Protein AF-A0A838JVI4-F1 (afdb_monomer)

Structure (mmCIF, N/CA/C/O backbone):
data_AF-A0A838JVI4-F1
#
_entry.id   AF-A0A838JVI4-F1
#
loop_
_atom_site.group_PDB
_atom_site.id
_atom_site.type_symbol
_atom_site.label_atom_id
_atom_site.label_alt_id
_atom_site.label_comp_id
_atom_site.label_asym_id
_atom_site.label_entity_id
_atom_site.label_seq_id
_atom_site.pdbx_PDB_ins_code
_atom_site.Cartn_x
_atom_site.Cartn_y
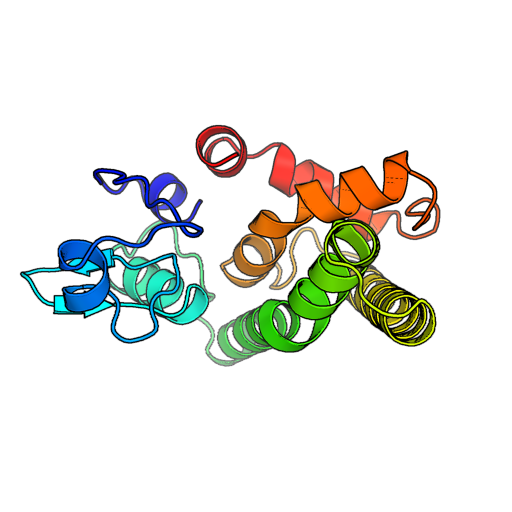_atom_site.Cartn_z
_atom_site.occupancy
_atom_site.B_iso_or_equiv
_atom_site.auth_seq_id
_atom_site.auth_comp_id
_atom_site.auth_asym_id
_atom_site.auth_atom_id
_atom_site.pdbx_PDB_model_num
ATOM 1 N N . MET A 1 1 ? -9.489 1.570 1.664 1.00 96.06 1 MET A N 1
ATOM 2 C CA . MET A 1 1 ? -9.730 0.107 1.718 1.00 96.06 1 MET A CA 1
ATOM 3 C C . MET A 1 1 ? -10.087 -0.399 3.113 1.00 96.06 1 MET A C 1
ATOM 5 O O . MET A 1 1 ? -11.211 -0.852 3.250 1.00 96.06 1 MET A O 1
ATOM 9 N N . VAL A 1 2 ? -9.216 -0.318 4.139 1.00 97.62 2 VAL A N 1
ATOM 10 C CA . VAL A 1 2 ? -9.512 -0.883 5.485 1.00 97.62 2 VAL A CA 1
ATOM 11 C C . VAL A 1 2 ? -10.846 -0.392 6.050 1.00 97.62 2 VAL A C 1
ATOM 13 O O . VAL A 1 2 ? -11.663 -1.214 6.436 1.00 97.62 2 VAL A O 1
ATOM 16 N N . LEU A 1 3 ? -11.105 0.919 6.018 1.00 96.56 3 LEU A N 1
ATOM 17 C CA . LEU A 1 3 ? -12.379 1.492 6.473 1.00 96.56 3 LEU A CA 1
ATOM 18 C C . LEU A 1 3 ? -13.603 0.823 5.810 1.00 96.56 3 LEU A C 1
ATOM 20 O O . LEU A 1 3 ? -14.545 0.456 6.504 1.00 96.56 3 LEU A O 1
ATOM 24 N N . HIS A 1 4 ? -13.552 0.578 4.495 1.00 96.88 4 HIS A N 1
ATOM 25 C CA . HIS A 1 4 ? -14.620 -0.113 3.762 1.00 96.88 4 HIS A CA 1
ATOM 26 C C . HIS A 1 4 ? -14.716 -1.604 4.097 1.00 96.88 4 HIS A C 1
ATOM 28 O O . HIS A 1 4 ? -15.818 -2.104 4.285 1.00 96.88 4 HIS A O 1
ATOM 34 N N . GLU A 1 5 ? -13.588 -2.319 4.188 1.00 97.31 5 GLU A N 1
ATOM 35 C CA . GLU A 1 5 ? -13.580 -3.741 4.579 1.00 97.31 5 GLU A CA 1
ATOM 36 C C . GLU A 1 5 ? -14.188 -3.947 5.968 1.00 97.31 5 GLU A C 1
ATOM 38 O O . GLU A 1 5 ? -14.879 -4.932 6.208 1.00 97.31 5 GLU A O 1
ATOM 43 N N . LYS A 1 6 ? -13.951 -2.995 6.873 1.00 96.62 6 LYS A N 1
ATOM 44 C CA . LYS A 1 6 ? -14.467 -2.995 8.243 1.00 96.62 6 LYS A CA 1
ATOM 45 C C . LYS A 1 6 ? -15.895 -2.470 8.372 1.00 96.62 6 LYS A C 1
ATOM 47 O O . LYS A 1 6 ? -16.447 -2.529 9.466 1.00 96.62 6 LYS A O 1
ATOM 52 N N . GLY A 1 7 ? -16.481 -1.934 7.298 1.00 95.44 7 GLY A N 1
ATOM 53 C CA . GLY A 1 7 ? -17.792 -1.283 7.349 1.00 95.44 7 GLY A CA 1
ATOM 54 C C . GLY A 1 7 ? -17.846 -0.122 8.346 1.00 95.44 7 GLY A C 1
ATOM 55 O O . GLY A 1 7 ? -18.866 0.067 9.001 1.00 95.44 7 GLY A O 1
ATOM 56 N N . LEU A 1 8 ? -16.736 0.603 8.512 1.00 94.50 8 LEU A N 1
ATOM 57 C CA . LEU A 1 8 ? -16.663 1.760 9.400 1.00 94.50 8 LEU A CA 1
ATOM 58 C C . LEU A 1 8 ? -17.242 2.991 8.707 1.00 94.50 8 LEU A C 1
ATOM 60 O O . LEU A 1 8 ? -16.952 3.231 7.535 1.00 94.50 8 LEU A O 1
ATOM 64 N N . ASP A 1 9 ? -18.000 3.788 9.454 1.00 93.25 9 ASP A N 1
ATOM 65 C CA . ASP A 1 9 ? -18.420 5.116 9.017 1.00 93.25 9 ASP A CA 1
ATOM 66 C C . ASP A 1 9 ? -17.246 6.093 9.136 1.00 93.25 9 ASP A C 1
ATOM 68 O O . ASP A 1 9 ? -16.522 6.104 10.135 1.00 93.25 9 ASP A O 1
ATOM 72 N N . PHE A 1 10 ? -17.047 6.920 8.115 1.00 93.38 10 PHE A N 1
ATOM 73 C CA . PHE A 1 10 ? -16.004 7.940 8.099 1.00 93.38 10 PHE A CA 1
ATOM 74 C C . PHE A 1 10 ? -16.390 9.099 7.185 1.00 93.38 10 PHE A C 1
ATOM 76 O O . PHE A 1 10 ? -17.182 8.950 6.255 1.00 93.38 10 PHE A O 1
ATOM 83 N N . GLU A 1 11 ? -15.771 10.248 7.429 1.00 92.94 11 GLU A N 1
ATOM 84 C CA . GLU A 1 11 ? -15.808 11.401 6.538 1.00 92.94 11 GLU A CA 1
ATOM 85 C C . GLU A 1 11 ? -14.427 11.579 5.904 1.00 92.94 11 GLU A C 1
ATOM 87 O O . GLU A 1 11 ? -13.395 11.458 6.570 1.00 92.94 11 GLU A O 1
ATOM 92 N N . THR A 1 12 ? -14.390 11.819 4.594 1.00 93.00 12 THR A N 1
ATOM 93 C CA . THR A 1 12 ? -13.145 12.120 3.884 1.00 93.00 12 THR A CA 1
ATOM 94 C C . THR A 1 12 ? -12.994 13.622 3.736 1.00 93.00 12 THR A C 1
ATOM 96 O O . THR A 1 12 ? -13.848 14.286 3.156 1.00 93.00 12 THR A O 1
ATOM 99 N N . HIS A 1 13 ? -11.863 14.139 4.205 1.00 92.25 13 HIS A N 1
ATOM 100 C CA . HIS A 1 13 ? -11.449 15.512 3.961 1.00 92.25 13 HIS A CA 1
ATOM 101 C C . HIS A 1 13 ? -10.262 15.505 3.004 1.00 92.25 13 HIS A C 1
ATOM 103 O O . HIS A 1 13 ? -9.180 15.016 3.341 1.00 92.25 13 HIS A O 1
ATOM 109 N N . GLU A 1 14 ? -10.466 16.029 1.800 1.00 92.88 14 GLU A N 1
ATOM 110 C CA . GLU A 1 14 ? -9.385 16.178 0.832 1.00 92.88 14 GLU A CA 1
ATOM 111 C C . GLU A 1 14 ? -8.423 17.290 1.258 1.00 92.88 14 GLU A C 1
ATOM 113 O O . GLU A 1 14 ? -8.828 18.352 1.733 1.00 92.88 14 GLU A O 1
ATOM 118 N N . VAL A 1 15 ? -7.127 17.039 1.076 1.00 92.69 15 VAL A N 1
ATOM 119 C CA . VAL A 1 15 ? -6.058 17.970 1.441 1.00 92.69 15 VAL A CA 1
ATOM 120 C C . VAL A 1 15 ? -5.226 18.278 0.207 1.00 92.69 15 VAL A C 1
ATOM 122 O O . VAL A 1 15 ? -4.658 17.376 -0.410 1.00 92.69 15 VAL A O 1
ATOM 125 N N . ASP A 1 16 ? -5.083 19.565 -0.108 1.00 91.56 16 ASP A N 1
ATOM 126 C CA . ASP A 1 16 ? -4.132 20.024 -1.116 1.00 91.56 16 ASP A CA 1
ATOM 127 C C . ASP A 1 16 ? -2.696 19.878 -0.582 1.00 91.56 16 ASP A C 1
ATOM 129 O O . ASP A 1 16 ? -2.236 20.618 0.291 1.00 91.56 16 ASP A O 1
ATOM 133 N N . LEU A 1 17 ? -1.963 18.894 -1.110 1.00 89.19 17 LEU A N 1
ATOM 134 C CA . LEU A 1 17 ? -0.576 18.637 -0.720 1.00 89.19 17 LEU A CA 1
ATOM 135 C C . LEU A 1 17 ? 0.424 19.648 -1.307 1.00 89.19 17 LEU A C 1
ATOM 137 O O . LEU A 1 17 ? 1.554 19.712 -0.813 1.00 89.19 17 LEU A O 1
ATOM 141 N N . GLY A 1 18 ? 0.036 20.412 -2.333 1.00 89.88 18 GLY A N 1
ATOM 142 C CA . GLY A 1 18 ? 0.814 21.511 -2.906 1.00 89.88 18 GLY A CA 1
ATOM 143 C C . GLY A 1 18 ? 0.640 22.826 -2.142 1.00 89.88 18 GLY A C 1
ATOM 144 O O . GLY A 1 18 ? 1.573 23.626 -2.093 1.00 89.88 18 GLY A O 1
ATOM 145 N N . ASN A 1 19 ? -0.510 23.014 -1.491 1.00 93.25 19 ASN A N 1
ATOM 146 C CA . ASN A 1 19 ? -0.830 24.183 -0.673 1.00 93.25 19 ASN A CA 1
ATOM 147 C C . ASN A 1 19 ? -1.537 23.784 0.638 1.00 93.25 19 ASN A C 1
ATOM 149 O O . ASN A 1 19 ? -2.748 23.937 0.803 1.00 93.25 19 ASN A O 1
ATOM 153 N N . LYS A 1 20 ? -0.755 23.257 1.584 1.00 93.56 20 LYS A N 1
ATOM 154 C CA . LYS A 1 20 ? -1.261 22.723 2.857 1.00 93.56 20 LYS A CA 1
ATOM 155 C C . LYS A 1 20 ? -1.772 23.838 3.770 1.00 93.56 20 LYS A C 1
ATOM 157 O O . LYS A 1 20 ? -1.028 24.765 4.083 1.00 93.56 20 LYS A O 1
ATOM 162 N N . SER A 1 21 ? -3.010 23.709 4.251 1.00 93.44 21 SER A N 1
ATOM 163 C CA . SER A 1 21 ? -3.598 24.660 5.200 1.00 93.44 21 SER A CA 1
ATOM 164 C C . SER A 1 21 ? -2.956 24.566 6.590 1.00 93.44 21 SER A C 1
ATOM 166 O O . SER A 1 21 ? -2.490 23.506 7.012 1.00 93.44 21 SER A O 1
ATOM 168 N N . GLU A 1 22 ? -2.975 25.669 7.344 1.00 93.88 22 GLU A N 1
ATOM 169 C CA . GLU A 1 22 ? -2.524 25.673 8.745 1.00 93.88 22 GLU A CA 1
ATOM 170 C C . GLU A 1 22 ? -3.346 24.723 9.625 1.00 93.88 22 GLU A C 1
ATOM 172 O O . GLU A 1 22 ? -2.820 24.135 10.566 1.00 93.88 22 GLU A O 1
ATOM 177 N N . GLU A 1 23 ? -4.636 24.564 9.322 1.00 91.75 23 GLU A N 1
ATOM 178 C CA . GLU A 1 23 ? -5.524 23.634 10.020 1.00 91.75 23 GLU A CA 1
ATOM 179 C C . GLU A 1 23 ? -5.078 22.184 9.825 1.00 91.75 23 GLU A C 1
ATOM 181 O O . GLU A 1 23 ? -4.901 21.461 10.804 1.00 91.75 23 GLU A O 1
ATOM 186 N N . PHE A 1 24 ? -4.779 21.783 8.586 1.00 93.75 24 PHE A N 1
ATOM 187 C CA . PHE A 1 24 ? -4.246 20.451 8.315 1.00 93.75 24 PHE A CA 1
ATOM 188 C C . PHE A 1 24 ? -2.902 20.222 9.013 1.00 93.75 24 PHE A C 1
ATOM 190 O O . PHE A 1 24 ? -2.679 19.155 9.574 1.00 93.75 24 PHE A O 1
ATOM 197 N N . LEU A 1 25 ? -2.013 21.218 9.033 1.00 93.38 25 LEU A N 1
ATOM 198 C CA . LEU A 1 25 ? -0.705 21.092 9.686 1.00 93.38 25 LEU A CA 1
ATOM 199 C C . LEU A 1 25 ? -0.795 20.973 11.217 1.00 93.38 25 LEU A C 1
ATOM 201 O O . LEU A 1 25 ? 0.123 20.434 11.832 1.00 93.38 25 LEU A O 1
ATOM 205 N N . LYS A 1 26 ? -1.892 21.425 11.841 1.00 91.38 26 LYS A N 1
ATOM 206 C CA . LYS A 1 26 ? -2.170 21.157 13.264 1.00 91.38 26 LYS A CA 1
ATOM 207 C C . LYS A 1 26 ? -2.573 19.701 13.510 1.00 91.38 26 LYS A C 1
ATOM 209 O O . LYS A 1 26 ? -2.255 19.170 14.567 1.00 91.38 26 LYS A O 1
ATOM 214 N N . ILE A 1 27 ? -3.248 19.075 12.544 1.00 91.62 27 ILE A N 1
ATOM 215 C CA . ILE A 1 27 ? -3.723 17.682 12.604 1.00 91.62 27 ILE A CA 1
ATOM 216 C C . ILE A 1 27 ? -2.616 16.698 12.187 1.00 91.62 27 ILE A C 1
ATOM 218 O O . ILE A 1 27 ? -2.449 15.641 12.783 1.00 91.62 27 ILE A O 1
ATOM 222 N N . SER A 1 28 ? -1.820 17.037 11.172 1.00 93.38 28 SER A N 1
ATOM 223 C CA . SER A 1 28 ? -0.720 16.219 10.656 1.00 93.38 28 SER A CA 1
ATOM 224 C C . SER A 1 28 ? 0.624 16.896 10.940 1.00 93.38 28 SER A C 1
ATOM 226 O O . SER A 1 28 ? 1.099 17.677 10.108 1.00 93.38 28 SER A O 1
ATOM 228 N N . PRO A 1 29 ? 1.297 16.582 12.067 1.00 83.56 29 PRO A N 1
ATOM 229 C CA . PRO A 1 29 ? 2.608 17.153 12.385 1.00 83.56 29 PRO A CA 1
ATOM 230 C C . PRO A 1 2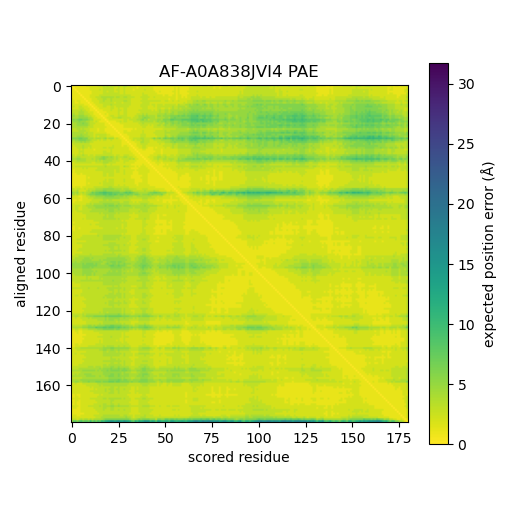9 ? 3.675 16.868 11.320 1.00 83.56 29 PRO A C 1
ATOM 232 O O . PRO A 1 29 ? 4.625 17.630 11.157 1.00 83.56 29 PRO A O 1
ATOM 235 N N . THR A 1 30 ? 3.528 15.766 10.578 1.00 89.88 30 THR A N 1
ATOM 236 C CA . THR A 1 30 ? 4.423 15.391 9.472 1.00 89.88 30 THR A CA 1
ATOM 237 C C . THR A 1 30 ? 4.037 16.056 8.148 1.00 89.88 30 THR A C 1
ATOM 239 O O . THR A 1 30 ? 4.791 15.988 7.174 1.00 89.88 30 THR A O 1
ATOM 242 N N . GLY A 1 31 ? 2.854 16.676 8.083 1.00 91.94 31 GLY A N 1
ATOM 243 C CA . GLY A 1 31 ? 2.252 17.217 6.871 1.00 91.94 31 GLY A CA 1
ATOM 244 C C . GLY A 1 31 ? 1.992 16.156 5.799 1.00 91.94 31 GLY A C 1
ATOM 245 O O . GLY A 1 31 ? 1.959 16.499 4.615 1.00 91.94 31 GLY A O 1
ATOM 246 N N . LYS A 1 32 ? 1.881 14.878 6.172 1.00 92.25 32 LYS A N 1
ATOM 247 C CA . LYS A 1 32 ? 1.613 13.751 5.267 1.00 92.25 32 LYS A CA 1
ATOM 248 C C . LYS A 1 32 ? 0.187 13.237 5.445 1.00 92.25 32 LYS A C 1
ATOM 250 O O . LYS A 1 32 ? -0.447 13.507 6.460 1.00 92.25 32 LYS A O 1
ATOM 255 N N . VAL A 1 33 ? -0.285 12.490 4.452 1.00 93.31 33 VAL A N 1
ATOM 256 C CA . VAL A 1 33 ? -1.555 11.751 4.458 1.00 93.31 33 VAL A CA 1
ATOM 257 C C . VAL A 1 33 ? -1.273 10.258 4.229 1.00 93.31 33 VAL A C 1
ATOM 259 O O . VAL A 1 33 ? -0.239 9.943 3.629 1.00 93.31 33 VAL A O 1
ATOM 262 N N . PRO A 1 34 ? -2.161 9.343 4.659 1.00 93.31 34 PRO A N 1
ATOM 263 C CA . PRO A 1 34 ? -3.396 9.588 5.414 1.00 93.31 34 PRO A CA 1
ATOM 264 C C . PRO A 1 34 ? -3.143 9.948 6.887 1.00 93.31 34 PRO A C 1
ATOM 266 O O . PRO A 1 34 ? -2.142 9.540 7.474 1.00 93.31 34 PRO A O 1
ATOM 269 N N . VAL A 1 35 ? -4.085 10.693 7.471 1.00 94.94 35 VAL A N 1
ATOM 270 C CA . VAL A 1 35 ? -4.227 10.916 8.919 1.00 94.94 35 VAL A CA 1
ATOM 271 C C . VAL A 1 35 ? -5.689 10.683 9.269 1.00 94.94 35 VAL A C 1
ATOM 273 O O . VAL A 1 35 ? -6.563 11.118 8.520 1.00 94.94 35 VAL A O 1
ATOM 276 N N . ILE A 1 36 ? -5.954 10.003 10.379 1.00 95.00 36 ILE A N 1
ATOM 277 C CA . ILE A 1 36 ? -7.299 9.894 10.950 1.00 95.00 36 ILE A CA 1
ATOM 278 C C . ILE A 1 36 ? -7.342 10.632 12.284 1.00 95.00 36 ILE A C 1
ATOM 280 O O . ILE A 1 36 ? -6.341 10.676 13.000 1.00 95.00 36 ILE A O 1
ATOM 284 N N . VAL A 1 37 ? -8.497 11.202 12.614 1.00 93.69 37 VAL A N 1
ATOM 285 C CA . VAL A 1 37 ? -8.744 11.830 13.914 1.00 93.69 37 VAL A CA 1
ATOM 286 C C . VAL A 1 37 ? -9.712 10.948 14.687 1.00 93.69 37 VAL A C 1
ATOM 288 O O . VAL A 1 37 ? -10.808 10.667 14.209 1.00 93.69 37 VAL A O 1
ATOM 291 N N . VAL A 1 38 ? -9.303 10.504 15.870 1.00 91.38 38 VAL A N 1
ATOM 292 C CA . VAL A 1 38 ? -10.098 9.652 16.759 1.00 91.38 38 VAL A CA 1
ATOM 293 C C 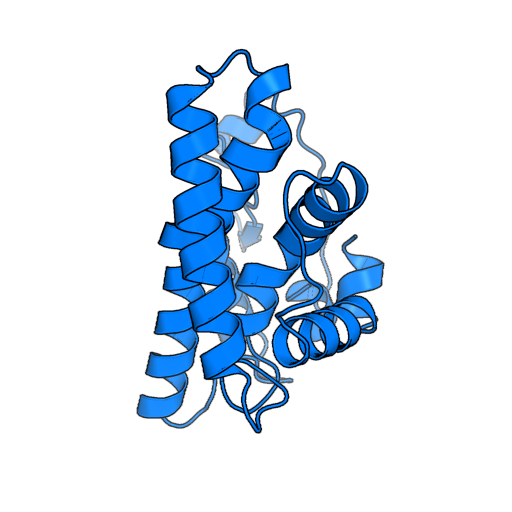. VAL A 1 38 ? -10.169 10.342 18.107 1.00 91.38 38 VAL A C 1
ATOM 295 O O . VAL A 1 38 ? -9.137 10.605 18.712 1.00 91.38 38 VAL A O 1
ATOM 298 N N . ASP A 1 39 ? -11.377 10.694 18.547 1.00 89.81 39 ASP A N 1
ATOM 299 C CA . ASP A 1 39 ? -11.613 11.402 19.814 1.00 89.81 39 ASP A CA 1
ATOM 300 C C . ASP A 1 39 ? -10.772 12.687 19.992 1.00 89.81 39 ASP A C 1
ATOM 302 O O . ASP A 1 39 ? -10.457 13.105 21.103 1.00 89.81 39 ASP A O 1
ATOM 306 N N . GLY A 1 40 ? -10.433 13.347 18.877 1.00 89.38 40 GLY A N 1
ATOM 307 C CA . GLY A 1 40 ? -9.612 14.562 18.841 1.00 89.38 40 GLY A CA 1
ATOM 308 C C . GLY A 1 40 ? -8.105 14.318 18.704 1.00 89.38 40 GLY A C 1
ATOM 309 O O . GLY A 1 40 ? -7.373 15.264 18.411 1.00 89.38 40 GLY A O 1
ATOM 310 N N . ASP A 1 41 ? -7.645 13.073 18.830 1.00 91.25 41 ASP A N 1
ATOM 311 C CA . ASP A 1 41 ? -6.246 12.691 18.654 1.00 91.25 41 ASP A CA 1
ATOM 312 C C . ASP A 1 41 ? -5.955 12.269 17.210 1.00 91.25 41 ASP A C 1
ATOM 314 O O . ASP A 1 41 ? -6.738 11.573 16.563 1.00 91.25 41 ASP A O 1
ATOM 318 N N . SER A 1 42 ? -4.802 12.690 16.689 1.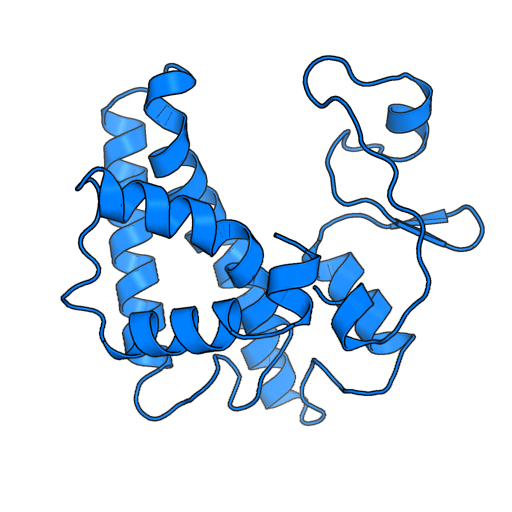00 94.56 42 SER A N 1
ATOM 319 C CA . SER A 1 42 ? -4.393 12.398 15.311 1.00 94.56 42 SER A CA 1
ATOM 320 C C . SER A 1 42 ? -3.523 11.145 15.239 1.00 94.56 42 SER A C 1
ATOM 322 O O . SER A 1 42 ? -2.466 11.081 15.868 1.00 94.56 42 SER A O 1
ATOM 324 N N . LEU A 1 43 ? -3.930 10.175 14.420 1.00 95.25 43 LEU A N 1
ATOM 325 C CA . LEU A 1 43 ? -3.168 8.965 14.111 1.00 95.25 43 LEU A CA 1
ATOM 326 C C . LEU A 1 43 ? -2.711 9.000 12.652 1.00 95.25 43 LEU A C 1
ATOM 328 O O . LEU A 1 43 ? -3.496 9.255 11.739 1.00 95.25 43 LEU A O 1
ATOM 332 N N . TYR A 1 44 ? -1.431 8.730 12.434 1.00 93.69 44 TYR A N 1
ATOM 333 C CA . TYR A 1 44 ? -0.760 8.810 11.138 1.00 93.69 44 TYR A CA 1
ATOM 334 C C . TYR A 1 44 ? 0.199 7.626 10.957 1.00 93.69 44 TYR A C 1
ATOM 336 O O . TYR A 1 44 ? 0.338 6.796 11.853 1.00 93.69 44 TYR A O 1
ATOM 344 N N . GLU A 1 45 ? 0.839 7.557 9.785 1.00 94.25 45 GLU A N 1
ATOM 345 C CA . GLU A 1 45 ? 1.481 6.359 9.218 1.00 94.25 45 GLU A CA 1
ATOM 346 C C . GLU A 1 45 ? 0.440 5.304 8.809 1.00 94.25 45 GLU A C 1
ATOM 348 O O . GLU A 1 45 ? -0.203 4.667 9.642 1.00 94.25 45 GLU A O 1
ATOM 353 N N . SER A 1 46 ? 0.257 5.113 7.500 1.00 95.31 46 SER A N 1
ATOM 354 C CA . SER A 1 46 ? -0.834 4.308 6.922 1.00 95.31 46 SER A CA 1
ATOM 355 C C . SER A 1 46 ? -0.928 2.899 7.513 1.00 95.31 46 SER A C 1
ATOM 357 O O . SER A 1 46 ? -2.016 2.458 7.876 1.00 95.31 46 SER A O 1
ATOM 359 N N . ASN A 1 47 ? 0.197 2.200 7.664 1.00 97.00 47 ASN A N 1
ATOM 360 C CA . ASN A 1 47 ? 0.233 0.854 8.235 1.00 97.00 47 ASN A CA 1
ATOM 361 C C . ASN A 1 47 ? -0.025 0.816 9.748 1.00 97.00 47 ASN A C 1
ATOM 363 O O . ASN A 1 47 ? -0.511 -0.195 10.257 1.00 97.00 47 ASN A O 1
ATOM 367 N N . VAL A 1 48 ? 0.261 1.895 10.477 1.00 96.69 48 VAL A N 1
ATOM 368 C CA . VAL A 1 48 ? -0.089 2.017 11.901 1.00 96.69 48 VAL A CA 1
ATOM 369 C C . VAL A 1 48 ? -1.585 2.282 12.039 1.00 96.69 48 VAL A C 1
ATOM 371 O O . VAL A 1 48 ? -2.267 1.576 12.777 1.00 96.69 48 VAL A O 1
ATOM 374 N N . VAL A 1 49 ? -2.115 3.220 11.251 1.00 97.06 49 VAL A N 1
ATOM 375 C CA . VAL A 1 49 ? -3.550 3.524 11.174 1.00 97.06 49 VAL A CA 1
ATOM 376 C C . VAL A 1 49 ? -4.359 2.280 10.802 1.00 97.06 49 VAL A C 1
ATOM 378 O O . VAL A 1 49 ? -5.334 1.954 11.471 1.00 97.06 49 VAL A O 1
ATOM 381 N N . ASN A 1 50 ? -3.936 1.535 9.780 1.00 97.62 50 ASN A N 1
ATOM 382 C CA . ASN A 1 50 ? -4.614 0.312 9.354 1.00 97.62 50 ASN A CA 1
ATOM 383 C C . ASN A 1 50 ? -4.659 -0.754 10.461 1.00 97.62 50 ASN A C 1
ATOM 385 O O . ASN A 1 50 ? -5.677 -1.426 10.608 1.00 97.62 50 ASN A O 1
ATOM 389 N N . GLN A 1 51 ? -3.586 -0.899 11.248 1.00 97.62 51 GLN A N 1
ATOM 390 C CA . GLN A 1 51 ? -3.561 -1.822 12.389 1.00 97.62 51 GLN A CA 1
ATOM 391 C C . GLN A 1 51 ? -4.490 -1.367 13.509 1.00 97.62 51 GLN A C 1
ATOM 393 O O . GLN A 1 51 ? -5.247 -2.179 14.026 1.00 97.62 51 GLN A O 1
ATOM 398 N N . PHE A 1 52 ? -4.490 -0.076 13.836 1.00 97.31 52 PHE A N 1
ATOM 399 C CA . PHE A 1 52 ? -5.421 0.481 14.814 1.00 97.31 52 PHE A CA 1
ATOM 400 C C . PHE A 1 52 ? -6.883 0.206 14.423 1.00 97.31 52 PHE A C 1
ATOM 402 O O . PHE A 1 52 ? -7.672 -0.268 15.237 1.00 97.31 52 PHE A O 1
ATOM 409 N N . LEU A 1 53 ? -7.239 0.431 13.154 1.00 97.06 53 LEU A N 1
ATOM 410 C CA . LEU A 1 53 ? -8.583 0.139 12.649 1.00 97.06 53 LEU A CA 1
ATOM 411 C C . LEU A 1 53 ? -8.919 -1.361 12.722 1.00 97.06 53 LEU A C 1
ATOM 413 O O . LEU A 1 53 ? -10.060 -1.715 13.014 1.00 97.06 53 LEU A O 1
ATOM 417 N N . ASP A 1 54 ? -7.941 -2.241 12.486 1.00 97.44 54 ASP A N 1
ATOM 418 C CA . ASP A 1 54 ? -8.095 -3.695 12.627 1.00 97.44 54 ASP A CA 1
ATOM 419 C C . ASP A 1 54 ? -8.309 -4.136 14.085 1.00 97.44 54 ASP A C 1
ATOM 421 O O . ASP A 1 54 ? -9.093 -5.048 14.344 1.00 97.44 54 ASP A O 1
ATOM 425 N N . GLU A 1 55 ? -7.673 -3.454 15.039 1.00 95.94 55 GLU A N 1
ATOM 426 C CA . GLU A 1 55 ? -7.818 -3.702 16.478 1.00 95.94 55 GLU A CA 1
ATOM 427 C C . GLU A 1 55 ? -9.168 -3.214 17.031 1.00 95.94 55 GLU A C 1
ATOM 429 O O . GLU A 1 55 ? -9.780 -3.894 17.863 1.00 95.94 55 GLU A O 1
ATOM 434 N N . VAL A 1 56 ? -9.648 -2.056 16.564 1.00 93.62 56 VAL A N 1
ATOM 435 C CA . VAL A 1 56 ? -10.923 -1.462 16.999 1.00 93.62 56 VAL A CA 1
ATOM 436 C C . VAL A 1 56 ? -12.117 -2.194 16.384 1.00 93.62 56 VAL A C 1
ATOM 438 O O . VAL A 1 56 ? -13.042 -2.586 17.101 1.00 93.62 56 VAL A O 1
ATOM 441 N N . ALA A 1 57 ? -12.100 -2.422 15.070 1.00 94.38 57 ALA A N 1
ATOM 442 C CA . ALA A 1 57 ? -13.162 -3.123 14.358 1.00 94.38 57 ALA A CA 1
ATOM 443 C C . ALA A 1 57 ? -12.770 -4.588 14.157 1.00 94.38 57 ALA A C 1
ATOM 445 O O . ALA A 1 57 ? -12.144 -4.941 13.165 1.00 94.38 57 ALA A O 1
ATOM 446 N N . LYS A 1 58 ? -13.132 -5.462 15.100 1.00 88.06 58 LYS A N 1
ATOM 447 C CA . LYS A 1 58 ? -12.607 -6.840 15.138 1.00 88.06 58 LYS A CA 1
ATOM 448 C C . LYS A 1 58 ? -12.965 -7.713 13.935 1.00 88.06 58 LYS A C 1
ATOM 450 O O . LYS A 1 58 ? -12.254 -8.675 13.691 1.00 88.06 58 LYS A O 1
ATOM 455 N N . GLU A 1 59 ? -14.028 -7.408 13.196 1.00 93.31 59 GLU A N 1
ATOM 456 C CA . GLU A 1 59 ? -14.483 -8.234 12.073 1.00 93.31 59 GLU A CA 1
ATOM 457 C C . GLU A 1 59 ? -14.729 -7.388 10.809 1.00 93.31 59 GLU A C 1
ATOM 459 O O . GLU A 1 59 ? -15.231 -6.270 10.933 1.00 93.31 59 GLU A O 1
ATOM 464 N N . PRO A 1 60 ? -14.393 -7.897 9.605 1.00 95.19 60 PRO A N 1
ATOM 465 C CA . PRO A 1 60 ? -13.573 -9.090 9.371 1.00 95.19 60 PRO A CA 1
ATOM 466 C C . PRO A 1 60 ? -12.121 -8.829 9.782 1.00 95.19 60 PRO A C 1
ATOM 468 O O . PRO A 1 60 ? -11.616 -7.729 9.574 1.00 95.19 60 PRO A O 1
ATOM 471 N N . ARG A 1 61 ? -11.425 -9.809 10.355 1.00 95.31 61 ARG A N 1
ATOM 472 C CA . ARG A 1 61 ? -10.004 -9.654 10.719 1.00 95.31 61 ARG A CA 1
ATOM 473 C C . ARG A 1 61 ? -9.127 -9.506 9.480 1.00 95.31 61 ARG A C 1
ATOM 475 O O . ARG A 1 61 ? -9.258 -10.280 8.539 1.00 95.31 61 ARG A O 1
ATOM 482 N N . LEU A 1 62 ? -8.220 -8.531 9.498 1.00 97.62 62 LEU A N 1
ATOM 483 C CA . LEU A 1 62 ? -7.262 -8.273 8.419 1.00 97.62 62 LEU A CA 1
ATOM 484 C C . LEU A 1 62 ? -5.822 -8.599 8.832 1.00 97.62 62 LEU A C 1
ATOM 486 O O . LEU A 1 62 ? -4.921 -8.562 7.995 1.00 97.62 62 LEU A O 1
ATOM 490 N N . LEU A 1 63 ? -5.583 -8.956 10.092 1.00 96.81 63 LEU A N 1
ATOM 491 C CA . LEU A 1 63 ? -4.373 -9.647 10.519 1.00 96.81 63 LEU A CA 1
ATOM 492 C C . LEU A 1 63 ? -4.693 -11.051 11.045 1.00 96.81 63 LEU A C 1
ATOM 494 O O . LEU A 1 63 ? -5.683 -11.230 11.759 1.00 96.81 63 LEU A O 1
ATOM 498 N N . PRO A 1 64 ? -3.821 -12.041 10.774 1.00 93.81 64 PRO A N 1
ATOM 499 C CA . PRO A 1 64 ? -3.958 -13.373 11.348 1.00 93.81 64 PRO A CA 1
ATOM 500 C C . PRO A 1 64 ? -3.986 -13.378 12.886 1.00 93.81 64 PRO A C 1
ATOM 502 O O . PRO A 1 64 ? -3.328 -12.572 13.558 1.00 93.81 64 PRO A O 1
ATOM 505 N N . GLU A 1 65 ? -4.708 -14.342 13.461 1.00 92.50 65 GLU A N 1
ATOM 506 C CA . GLU A 1 65 ? -4.714 -14.581 14.911 1.00 92.50 65 GLU A CA 1
ATOM 507 C C . GLU A 1 65 ? -3.401 -15.178 15.404 1.00 92.50 65 GLU A C 1
ATOM 509 O O . GLU A 1 65 ? -2.874 -14.752 16.441 1.00 92.50 65 GLU A O 1
ATOM 514 N N . ASP A 1 66 ? -2.874 -16.146 14.652 1.00 94.56 66 ASP A N 1
ATOM 515 C CA . ASP A 1 66 ? -1.616 -16.794 14.980 1.00 94.56 66 ASP A CA 1
ATOM 516 C C . ASP A 1 66 ? -0.482 -15.749 15.009 1.00 94.56 66 ASP A C 1
ATOM 518 O O . ASP A 1 66 ? -0.295 -15.007 14.038 1.00 94.56 66 ASP A O 1
ATOM 522 N N . PRO A 1 67 ? 0.286 -15.649 16.111 1.00 95.94 67 PRO A N 1
ATOM 523 C CA . PRO A 1 67 ? 1.325 -14.633 16.240 1.00 95.94 67 PRO A CA 1
ATOM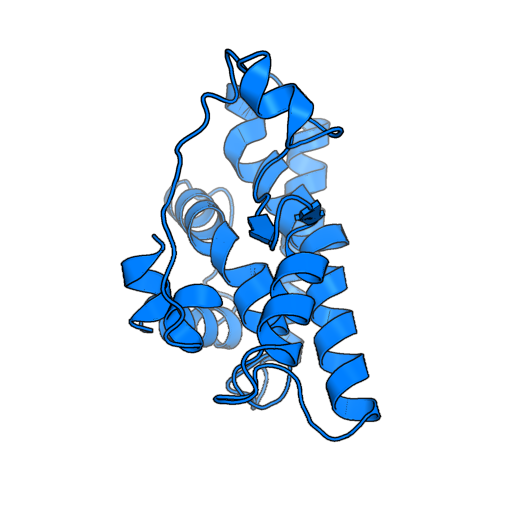 524 C C . PRO A 1 67 ? 2.402 -14.695 15.154 1.00 95.94 67 PRO A C 1
ATOM 526 O O . PRO A 1 67 ? 2.940 -13.651 14.780 1.00 95.94 67 PRO A O 1
ATOM 529 N N . LYS A 1 68 ? 2.731 -15.892 14.654 1.00 94.94 68 LYS A N 1
ATOM 530 C CA . LYS A 1 68 ? 3.759 -16.081 13.629 1.00 94.94 68 LYS A CA 1
ATOM 531 C C . LYS A 1 68 ? 3.231 -15.658 12.262 1.00 94.94 68 LYS A C 1
ATOM 533 O O . LYS A 1 68 ? 3.905 -14.894 11.576 1.00 94.94 68 LYS A O 1
ATOM 538 N N . GLU A 1 69 ? 2.020 -16.062 11.899 1.00 94.19 69 GLU A N 1
ATOM 539 C CA . GLU A 1 69 ? 1.387 -15.615 10.652 1.00 94.19 69 GLU A CA 1
ATOM 540 C C . GLU A 1 69 ? 1.141 -14.099 10.653 1.00 94.19 69 GLU A C 1
ATOM 542 O O . GLU A 1 69 ? 1.403 -13.419 9.660 1.00 94.19 69 GLU A O 1
ATOM 547 N N . ARG A 1 70 ? 0.768 -13.519 11.801 1.00 96.75 70 ARG A N 1
ATOM 548 C CA . ARG A 1 70 ? 0.670 -12.060 11.963 1.00 96.75 70 ARG A CA 1
ATOM 549 C C . ARG A 1 70 ? 2.013 -11.359 11.782 1.00 96.75 70 ARG A C 1
ATOM 551 O O . ARG A 1 70 ? 2.064 -10.281 11.192 1.00 96.75 70 ARG A O 1
ATO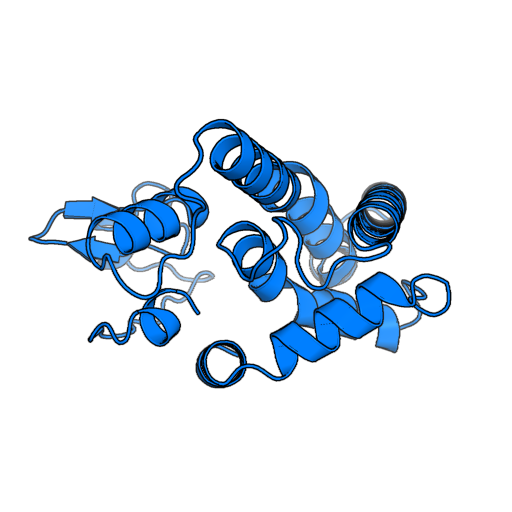M 558 N N . ALA A 1 71 ? 3.104 -11.951 12.268 1.00 97.25 71 ALA A N 1
ATOM 559 C CA . ALA A 1 71 ? 4.443 -11.427 12.025 1.00 97.25 71 ALA A CA 1
ATOM 560 C C . ALA A 1 71 ? 4.804 -11.477 10.530 1.00 97.25 71 ALA A C 1
ATOM 562 O O . ALA A 1 71 ? 5.337 -10.499 10.012 1.00 97.25 71 ALA A O 1
ATOM 563 N N . TYR A 1 72 ? 4.450 -12.549 9.814 1.00 95.56 72 TYR A N 1
ATOM 564 C CA . TYR A 1 72 ? 4.645 -12.613 8.362 1.00 95.56 72 TYR A CA 1
ATOM 565 C C . TYR A 1 72 ? 3.828 -11.571 7.602 1.00 95.56 72 TYR A C 1
ATOM 567 O O . TYR A 1 72 ? 4.371 -10.939 6.698 1.00 95.56 72 TYR A O 1
ATOM 575 N N . ALA A 1 73 ? 2.570 -11.331 7.980 1.00 97.88 73 ALA A N 1
ATOM 576 C CA . ALA A 1 73 ? 1.779 -10.253 7.390 1.00 97.88 73 ALA A CA 1
ATOM 577 C C . ALA A 1 73 ? 2.483 -8.894 7.563 1.00 97.88 73 ALA A C 1
ATOM 579 O O . ALA A 1 73 ? 2.638 -8.143 6.603 1.00 97.88 73 ALA A O 1
ATOM 580 N N . ARG A 1 74 ? 3.012 -8.618 8.762 1.00 98.44 74 ARG A N 1
ATOM 581 C CA . ARG A 1 74 ? 3.762 -7.385 9.053 1.00 98.44 74 ARG A CA 1
ATOM 582 C C . ARG A 1 74 ? 5.076 -7.263 8.280 1.00 98.44 74 ARG A C 1
ATOM 584 O O . ARG A 1 74 ? 5.437 -6.153 7.911 1.00 98.44 74 ARG A O 1
ATOM 591 N N . ILE A 1 75 ? 5.767 -8.368 7.993 1.00 98.06 75 ILE A N 1
ATOM 592 C CA . ILE A 1 75 ? 6.955 -8.357 7.120 1.00 98.06 75 ILE A CA 1
ATOM 593 C C . ILE A 1 75 ? 6.580 -7.862 5.719 1.00 98.06 75 ILE A C 1
ATOM 595 O O . ILE A 1 75 ? 7.286 -7.035 5.151 1.00 98.06 75 ILE A O 1
ATOM 599 N N . TRP A 1 76 ? 5.451 -8.318 5.175 1.00 98.38 76 TRP A N 1
ATOM 600 C CA . TRP A 1 76 ? 4.979 -7.860 3.868 1.00 98.38 76 TRP A CA 1
ATOM 601 C C . TRP A 1 76 ? 4.450 -6.426 3.899 1.00 98.38 76 TRP A C 1
ATOM 603 O O . TRP A 1 76 ? 4.684 -5.685 2.952 1.00 98.38 76 TRP A O 1
ATOM 613 N N . MET A 1 77 ? 3.827 -5.989 4.995 1.00 98.62 77 MET A N 1
ATOM 614 C CA . MET A 1 77 ? 3.497 -4.570 5.189 1.00 98.62 77 MET A CA 1
ATOM 615 C C . MET A 1 77 ? 4.758 -3.692 5.183 1.00 98.62 77 MET A C 1
ATOM 617 O O . MET A 1 77 ? 4.778 -2.664 4.514 1.00 98.62 77 MET A O 1
ATOM 621 N N . ALA A 1 78 ? 5.828 -4.119 5.860 1.00 98.44 78 ALA A N 1
ATOM 622 C CA . ALA A 1 78 ? 7.108 -3.412 5.840 1.00 98.44 78 ALA A CA 1
ATOM 623 C C . ALA A 1 78 ? 7.743 -3.418 4.440 1.00 98.44 78 ALA A C 1
ATOM 625 O O . ALA A 1 78 ? 8.218 -2.389 3.977 1.00 98.44 78 ALA A O 1
ATOM 626 N N . CYS A 1 79 ? 7.678 -4.540 3.714 1.00 98.44 79 CYS A N 1
ATOM 627 C CA . CYS A 1 79 ? 8.119 -4.601 2.318 1.00 98.44 79 CYS A CA 1
ATOM 628 C C . CYS A 1 79 ? 7.365 -3.592 1.431 1.00 98.44 79 CYS A C 1
ATOM 630 O O . CYS A 1 79 ? 7.970 -2.967 0.554 1.00 98.44 79 CYS A O 1
ATOM 632 N N . ALA A 1 80 ? 6.069 -3.380 1.691 1.00 98.44 80 ALA A N 1
ATOM 633 C CA . ALA A 1 80 ? 5.284 -2.372 0.991 1.00 98.44 80 ALA A CA 1
ATOM 634 C C . ALA A 1 80 ? 5.857 -0.958 1.202 1.00 98.44 80 ALA A C 1
ATOM 636 O O . ALA A 1 80 ? 6.057 -0.240 0.223 1.00 98.44 80 ALA A O 1
ATOM 637 N N . ASP A 1 81 ? 6.161 -0.584 2.448 1.00 96.94 81 ASP A N 1
ATOM 638 C CA . ASP A 1 81 ? 6.640 0.757 2.817 1.00 96.94 81 ASP A CA 1
ATOM 639 C C . ASP A 1 81 ? 8.108 1.001 2.436 1.00 96.94 81 ASP A C 1
ATOM 641 O O . ASP A 1 81 ? 8.454 2.087 1.965 1.00 96.94 81 ASP A O 1
ATOM 645 N N . ASP A 1 82 ? 8.967 -0.005 2.609 1.00 97.81 82 ASP A N 1
ATOM 646 C CA . ASP A 1 82 ? 10.422 0.145 2.514 1.00 97.81 82 ASP A CA 1
ATOM 647 C C . ASP A 1 82 ? 10.973 -0.197 1.123 1.00 97.81 82 ASP A C 1
ATOM 649 O O . ASP A 1 82 ? 12.038 0.292 0.729 1.00 97.81 82 ASP A O 1
ATOM 653 N N . ASN A 1 83 ? 10.267 -1.034 0.355 1.00 98.25 83 ASN A N 1
ATOM 654 C CA . ASN A 1 83 ? 10.730 -1.513 -0.947 1.00 98.25 83 ASN A CA 1
ATOM 655 C C . ASN A 1 83 ? 9.771 -1.138 -2.075 1.00 98.25 83 ASN A C 1
ATOM 657 O O . ASN A 1 83 ? 10.171 -0.437 -3.007 1.00 98.25 83 ASN A O 1
ATOM 661 N N . PHE A 1 84 ? 8.516 -1.582 -1.993 1.00 98.56 84 PHE A N 1
ATOM 662 C CA . PHE A 1 84 ? 7.575 -1.471 -3.104 1.00 98.56 84 PHE A CA 1
ATOM 663 C C . PHE A 1 84 ? 7.184 -0.017 -3.382 1.00 98.56 84 PHE A C 1
ATOM 665 O O . PHE A 1 84 ? 7.412 0.476 -4.489 1.00 98.56 84 PHE A O 1
ATOM 672 N N . TYR A 1 85 ? 6.647 0.689 -2.383 1.00 97.88 85 TYR A N 1
ATOM 673 C CA . TYR A 1 85 ? 6.169 2.063 -2.531 1.00 97.88 85 TYR A CA 1
ATOM 674 C C . TYR A 1 85 ? 7.275 3.040 -2.967 1.00 97.88 85 TYR A C 1
ATOM 676 O O . TYR A 1 85 ? 7.068 3.748 -3.955 1.00 97.88 85 TYR A O 1
ATOM 684 N N . PRO A 1 86 ? 8.463 3.091 -2.330 1.00 97.81 86 PRO A N 1
ATOM 685 C CA . PRO A 1 86 ? 9.502 4.030 -2.739 1.00 97.81 86 PRO A CA 1
ATOM 686 C C . PRO A 1 86 ? 9.966 3.795 -4.179 1.00 97.81 86 PRO A C 1
ATOM 688 O O . PRO A 1 86 ? 10.183 4.757 -4.921 1.00 97.81 86 PRO A O 1
ATOM 691 N N . ALA A 1 87 ? 10.087 2.528 -4.589 1.00 98.44 87 ALA A N 1
ATOM 692 C CA . ALA A 1 87 ? 10.521 2.159 -5.929 1.00 98.44 87 ALA A CA 1
ATOM 693 C C . ALA A 1 87 ? 9.462 2.504 -6.986 1.00 98.44 87 ALA A C 1
ATOM 695 O O . ALA A 1 87 ? 9.764 3.223 -7.940 1.00 98.44 87 ALA A O 1
ATOM 696 N N . VAL A 1 88 ? 8.209 2.073 -6.790 1.00 98.31 88 VAL A N 1
ATOM 697 C CA . VAL A 1 88 ? 7.115 2.358 -7.734 1.00 98.31 88 VAL A CA 1
ATOM 698 C C . VAL A 1 88 ? 6.823 3.854 -7.818 1.00 98.31 88 VAL A C 1
ATOM 700 O O . VAL A 1 88 ? 6.570 4.362 -8.904 1.00 98.31 88 VAL A O 1
ATOM 703 N N . PHE A 1 89 ? 6.933 4.592 -6.710 1.00 97.50 89 PHE A N 1
ATOM 704 C CA . PHE A 1 89 ? 6.757 6.039 -6.699 1.00 97.50 89 PHE A CA 1
ATOM 705 C C . PHE A 1 89 ? 7.829 6.742 -7.534 1.00 97.50 89 PHE A C 1
ATOM 707 O O . PHE A 1 89 ? 7.500 7.514 -8.432 1.00 97.50 89 PHE A O 1
ATOM 714 N N . VAL A 1 90 ? 9.112 6.467 -7.275 1.00 98.31 90 VAL A N 1
ATOM 715 C CA . VAL A 1 90 ? 10.214 7.101 -8.016 1.00 98.31 90 VAL A CA 1
ATOM 716 C C . VAL A 1 90 ? 10.164 6.735 -9.497 1.00 98.31 90 VAL A C 1
ATOM 718 O O . VAL A 1 90 ? 10.328 7.625 -10.328 1.00 98.31 90 VAL A O 1
ATOM 721 N N . ALA A 1 91 ? 9.895 5.472 -9.832 1.00 97.94 91 ALA A N 1
ATOM 722 C CA . ALA A 1 91 ? 9.726 5.048 -11.218 1.00 97.94 91 ALA A CA 1
ATOM 723 C C . ALA A 1 91 ? 8.528 5.748 -11.884 1.00 97.94 91 ALA A C 1
ATOM 725 O O . ALA A 1 91 ? 8.636 6.211 -13.016 1.00 97.94 91 ALA A O 1
ATOM 726 N N . SER A 1 92 ? 7.401 5.871 -11.173 1.00 97.31 92 SER A N 1
ATOM 727 C CA . SER A 1 92 ? 6.152 6.401 -11.725 1.00 97.31 92 SER A CA 1
ATOM 728 C C . SER A 1 92 ? 6.225 7.899 -12.037 1.00 97.31 92 SER A C 1
ATOM 730 O O . SER A 1 92 ? 5.934 8.288 -13.171 1.00 97.31 92 SER A O 1
ATOM 732 N N . VAL A 1 93 ? 6.658 8.718 -11.069 1.00 96.12 93 VAL A N 1
ATOM 733 C CA . VAL A 1 93 ? 6.603 10.194 -11.154 1.00 96.12 93 VAL A CA 1
ATOM 734 C C . VAL A 1 93 ? 7.972 10.856 -11.323 1.00 96.12 93 VAL A C 1
ATOM 736 O O . VAL A 1 93 ? 8.070 12.082 -11.364 1.00 96.12 93 VAL A O 1
ATOM 739 N N . GLY A 1 94 ? 9.057 10.077 -11.373 1.00 96.19 94 GLY A N 1
ATOM 740 C CA . GLY A 1 94 ? 10.418 10.610 -11.316 1.00 96.19 94 GLY A CA 1
ATOM 741 C C . GLY A 1 94 ? 10.738 11.593 -12.437 1.00 96.19 94 GLY A C 1
ATOM 742 O O . GLY A 1 94 ? 11.284 12.660 -12.160 1.00 96.19 94 GLY A O 1
ATOM 743 N N . ARG A 1 95 ? 10.335 11.281 -13.675 1.00 94.12 95 ARG A N 1
ATOM 744 C CA . ARG A 1 95 ? 10.562 12.149 -14.846 1.00 94.12 95 ARG A CA 1
ATOM 745 C C . ARG A 1 95 ? 9.832 13.486 -14.710 1.00 94.12 95 ARG A C 1
ATOM 747 O O . ARG A 1 95 ? 10.436 14.539 -14.880 1.00 94.12 95 ARG A O 1
ATOM 754 N N . GLU A 1 96 ? 8.561 13.450 -14.315 1.00 94.38 96 GLU A N 1
ATOM 755 C CA . GLU A 1 96 ? 7.729 14.645 -14.099 1.00 94.38 96 GLU A CA 1
ATOM 756 C C . GLU A 1 96 ? 8.263 15.530 -12.968 1.00 94.38 96 GLU A C 1
ATOM 758 O O . GLU A 1 96 ? 8.172 16.754 -13.023 1.00 94.38 96 GLU A O 1
ATOM 763 N N . ARG A 1 97 ? 8.863 14.912 -11.946 1.00 95.25 97 ARG A N 1
ATOM 764 C CA . ARG A 1 97 ? 9.469 15.605 -10.802 1.00 95.25 97 ARG A CA 1
ATOM 765 C C . ARG A 1 97 ? 10.936 15.989 -11.013 1.00 95.25 97 ARG A C 1
ATOM 767 O O . ARG A 1 97 ? 11.560 16.482 -10.074 1.00 95.25 97 ARG A O 1
ATOM 774 N N . GLY A 1 98 ? 11.490 15.772 -12.208 1.00 96.81 98 GLY A N 1
ATOM 775 C CA . GLY A 1 98 ? 12.862 16.148 -12.553 1.00 96.81 98 GLY A CA 1
ATOM 776 C C . GLY A 1 98 ? 13.942 15.352 -11.814 1.00 96.81 98 GLY A C 1
ATOM 777 O O . GLY A 1 98 ? 15.018 15.881 -11.537 1.00 96.81 98 GLY A O 1
ATOM 778 N N . PHE A 1 99 ? 13.666 14.101 -11.439 1.00 98.00 99 PHE A N 1
ATOM 779 C CA . PHE A 1 99 ? 14.685 13.208 -10.881 1.00 98.00 99 PHE A CA 1
ATOM 780 C C . PHE A 1 99 ? 15.689 12.783 -11.962 1.00 98.00 99 PHE A C 1
ATOM 782 O O . PHE A 1 99 ? 15.359 12.754 -13.143 1.00 98.00 99 PHE A O 1
ATOM 789 N N . SER A 1 100 ? 16.923 12.455 -11.560 1.00 98.19 100 SER A N 1
ATOM 790 C CA . SER A 1 100 ? 17.940 11.974 -12.500 1.00 98.19 100 SER A CA 1
ATOM 791 C C . SER A 1 100 ? 17.570 10.608 -13.080 1.00 98.19 100 SER A C 1
ATOM 793 O O . SER A 1 100 ? 16.990 9.769 -12.388 1.00 98.19 100 SER A O 1
ATOM 795 N N . GLU A 1 101 ? 17.981 10.354 -14.324 1.00 97.62 101 GLU A N 1
ATOM 796 C CA . GLU A 1 101 ? 17.805 9.044 -14.969 1.00 97.62 101 GLU A CA 1
ATOM 797 C C . GLU A 1 101 ? 18.471 7.913 -14.174 1.00 97.62 101 GLU A C 1
ATOM 799 O O . GLU A 1 101 ? 17.918 6.825 -14.077 1.00 97.62 101 GLU A O 1
ATOM 804 N N . GLU A 1 102 ? 19.608 8.180 -13.523 1.00 98.44 102 GLU A N 1
ATOM 805 C CA . GLU A 1 102 ? 20.262 7.227 -12.614 1.00 98.44 102 GLU A CA 1
ATOM 806 C C . GLU A 1 102 ? 19.332 6.816 -11.464 1.00 98.44 102 GLU A C 1
ATOM 808 O O . GLU A 1 102 ? 19.103 5.629 -11.238 1.00 98.44 102 GLU A O 1
ATOM 813 N N . ARG A 1 103 ? 18.706 7.788 -10.788 1.00 98.38 103 ARG A N 1
ATOM 814 C CA . ARG A 1 103 ? 17.778 7.521 -9.682 1.00 98.38 103 ARG A CA 1
ATOM 815 C C . ARG A 1 103 ? 16.534 6.761 -10.145 1.00 98.38 103 ARG A C 1
ATOM 817 O O . ARG A 1 103 ? 16.022 5.919 -9.408 1.00 98.38 103 ARG A O 1
ATOM 824 N N . ILE A 1 104 ? 16.026 7.077 -11.335 1.00 98.50 104 ILE A N 1
ATOM 825 C CA . ILE A 1 104 ? 14.875 6.382 -11.927 1.00 98.50 104 ILE A CA 1
ATOM 826 C C . ILE A 1 104 ? 15.261 4.940 -12.271 1.00 98.50 104 ILE A C 1
ATOM 828 O O . ILE A 1 104 ? 14.536 4.015 -11.909 1.00 98.50 104 ILE A O 1
ATOM 832 N N . SER A 1 105 ? 16.428 4.732 -12.884 1.00 98.25 105 SER A N 1
ATOM 833 C CA . SER A 1 105 ? 16.953 3.403 -13.207 1.00 98.25 105 SER A CA 1
ATOM 834 C C . SER A 1 105 ? 17.152 2.548 -11.954 1.00 98.25 105 SER A C 1
ATOM 836 O O . SER A 1 105 ? 16.751 1.388 -11.935 1.00 98.25 105 SER A O 1
ATOM 838 N N . GLU A 1 106 ? 17.715 3.106 -10.880 1.00 98.56 106 GLU A N 1
ATOM 839 C CA . GLU A 1 106 ? 17.850 2.397 -9.603 1.00 98.56 106 GLU A CA 1
ATOM 840 C C . GLU A 1 106 ? 16.495 1.997 -9.009 1.00 98.56 106 GLU A C 1
ATOM 842 O O . GLU A 1 106 ? 16.358 0.917 -8.431 1.00 98.56 106 GLU A O 1
ATOM 847 N N . ALA A 1 107 ? 15.487 2.865 -9.125 1.00 98.62 107 ALA A N 1
ATOM 848 C CA . ALA A 1 107 ? 14.143 2.565 -8.655 1.00 98.62 107 ALA A CA 1
ATOM 849 C C . ALA A 1 107 ? 13.488 1.449 -9.475 1.00 98.62 107 ALA A C 1
ATOM 851 O O . ALA A 1 107 ? 12.860 0.573 -8.885 1.00 98.62 107 ALA A O 1
ATOM 852 N N . LEU A 1 108 ? 13.677 1.429 -10.796 1.00 98.56 108 LEU A N 1
ATOM 853 C CA . LEU A 1 108 ? 13.188 0.353 -11.662 1.00 98.56 108 LEU A CA 1
ATOM 854 C C . LEU A 1 108 ? 13.832 -0.998 -11.316 1.00 98.56 108 LEU A C 1
ATOM 856 O O . LEU A 1 108 ? 13.122 -1.996 -11.208 1.00 98.56 108 LEU A O 1
ATOM 860 N N . GLU A 1 109 ? 15.138 -1.043 -11.041 1.00 98.50 109 GLU A N 1
ATOM 861 C CA . GLU A 1 109 ? 15.814 -2.283 -10.622 1.00 98.50 109 GLU A CA 1
ATOM 862 C C . GLU A 1 109 ? 15.352 -2.771 -9.236 1.00 98.50 109 GLU A C 1
ATOM 864 O O . GLU A 1 109 ? 15.103 -3.966 -9.026 1.00 98.50 109 GLU A O 1
ATOM 869 N N . LYS A 1 110 ? 15.160 -1.849 -8.283 1.00 98.62 110 LYS A N 1
ATOM 870 C CA . LYS A 1 110 ? 14.576 -2.169 -6.967 1.00 98.62 110 LYS A CA 1
ATOM 871 C C . LYS A 1 110 ? 13.138 -2.665 -7.097 1.00 98.62 110 LYS A C 1
ATOM 873 O O . LYS A 1 110 ? 12.759 -3.630 -6.428 1.00 98.62 110 LYS A O 1
ATOM 878 N N . LEU A 1 111 ? 12.352 -2.044 -7.975 1.00 98.69 111 LEU A N 1
ATOM 879 C CA . LEU A 1 111 ? 10.983 -2.457 -8.257 1.00 98.69 111 LEU A CA 1
ATOM 880 C C . LEU A 1 111 ? 10.972 -3.866 -8.849 1.00 98.69 111 LEU A C 1
ATOM 882 O O . LEU A 1 111 ? 10.299 -4.731 -8.306 1.00 98.69 111 LEU A O 1
ATOM 886 N N . LYS A 1 112 ? 11.788 -4.139 -9.871 1.00 98.56 112 LYS A N 1
ATOM 887 C CA . LYS A 1 112 ? 11.930 -5.467 -10.487 1.00 98.56 112 LYS A CA 1
ATOM 888 C C . LYS A 1 112 ? 12.273 -6.556 -9.468 1.00 98.56 112 LYS A C 1
ATOM 890 O O . LYS A 1 112 ? 11.668 -7.626 -9.490 1.00 98.56 112 LYS A O 1
ATOM 895 N N . THR A 1 113 ? 13.204 -6.271 -8.557 1.00 98.50 113 THR A N 1
ATOM 896 C CA . THR A 1 113 ? 13.558 -7.182 -7.455 1.00 98.50 113 THR A CA 1
ATOM 897 C C . THR A 1 113 ? 12.359 -7.436 -6.538 1.00 98.50 113 THR A C 1
ATOM 899 O O . THR A 1 113 ? 12.062 -8.576 -6.193 1.00 98.50 113 THR A O 1
ATOM 902 N N . THR A 1 114 ? 11.623 -6.382 -6.184 1.00 98.50 114 THR A N 1
ATOM 903 C CA . THR A 1 114 ? 10.439 -6.487 -5.319 1.00 98.50 114 THR A CA 1
ATOM 904 C C . THR A 1 114 ? 9.308 -7.271 -5.993 1.00 98.50 114 THR A C 1
ATOM 906 O O . THR A 1 114 ? 8.687 -8.114 -5.351 1.00 98.50 114 THR A O 1
ATOM 909 N N . LEU A 1 115 ? 9.074 -7.062 -7.293 1.00 98.69 115 LEU A N 1
ATOM 910 C CA . LEU A 1 115 ? 8.088 -7.811 -8.079 1.00 98.69 115 LEU A CA 1
ATOM 911 C C . LEU A 1 115 ? 8.430 -9.306 -8.148 1.00 98.69 115 LEU A C 1
ATOM 913 O O . LEU A 1 115 ? 7.535 -10.135 -8.020 1.00 98.69 115 LEU A O 1
ATOM 917 N N . ALA A 1 116 ? 9.714 -9.658 -8.282 1.00 98.69 116 ALA A N 1
ATOM 918 C CA . ALA A 1 116 ? 10.157 -11.053 -8.245 1.00 98.69 116 ALA A CA 1
ATOM 919 C C . ALA A 1 116 ? 9.893 -11.711 -6.881 1.00 98.69 116 ALA A C 1
ATOM 921 O O . ALA A 1 116 ? 9.378 -12.825 -6.828 1.00 98.69 116 ALA A O 1
ATOM 922 N N . ASN A 1 117 ? 10.163 -10.999 -5.783 1.00 98.38 117 ASN A N 1
ATOM 923 C CA . ASN A 1 117 ? 9.872 -11.499 -4.437 1.00 98.38 117 ASN A CA 1
ATOM 924 C C . ASN A 1 117 ? 8.365 -11.706 -4.211 1.00 98.38 117 ASN A C 1
ATOM 926 O O . ASN A 1 117 ? 7.961 -12.678 -3.573 1.00 98.38 117 ASN A O 1
ATOM 930 N N . LEU A 1 118 ? 7.529 -10.792 -4.717 1.00 98.56 118 LEU A N 1
ATOM 931 C CA . LEU A 1 118 ? 6.070 -10.909 -4.643 1.00 98.56 118 LEU A CA 1
ATOM 932 C C . LEU A 1 118 ? 5.562 -12.103 -5.461 1.00 98.56 118 LEU A C 1
ATOM 934 O O . LEU A 1 118 ? 4.733 -12.863 -4.970 1.00 98.56 118 LEU A O 1
ATOM 938 N N . GLU A 1 119 ? 6.080 -12.298 -6.672 1.00 98.75 119 GLU A N 1
ATOM 939 C CA . GLU A 1 119 ? 5.744 -13.441 -7.525 1.00 98.75 119 GLU A CA 1
ATOM 940 C C . GLU A 1 119 ? 6.059 -14.779 -6.851 1.00 98.75 119 GLU A C 1
ATOM 942 O O . GLU A 1 119 ? 5.183 -15.638 -6.779 1.00 98.75 119 GLU A O 1
ATOM 947 N N . GLU A 1 120 ? 7.262 -14.930 -6.287 1.00 98.44 120 GLU A N 1
ATOM 948 C CA . GLU A 1 120 ? 7.644 -16.130 -5.531 1.00 98.44 120 GLU A CA 1
ATOM 949 C C . GLU A 1 120 ? 6.754 -16.314 -4.296 1.00 98.44 120 GLU A C 1
ATOM 951 O O . GLU A 1 120 ? 6.277 -17.411 -4.000 1.00 98.44 120 GLU A O 1
ATOM 956 N N . ARG A 1 121 ? 6.468 -15.229 -3.565 1.00 97.69 121 ARG A N 1
ATOM 957 C CA . ARG A 1 121 ? 5.601 -15.303 -2.385 1.00 97.69 121 ARG A CA 1
ATOM 958 C C . ARG A 1 121 ? 4.203 -15.802 -2.731 1.00 97.69 121 ARG A C 1
ATOM 960 O O . ARG A 1 121 ? 3.613 -16.524 -1.919 1.00 97.69 121 ARG A O 1
ATOM 967 N N . LEU A 1 122 ? 3.674 -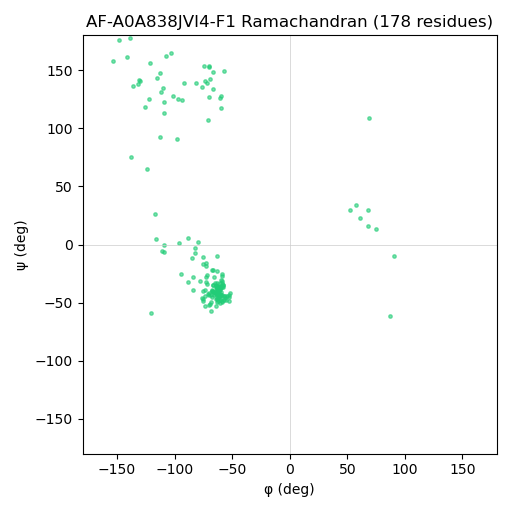15.382 -3.873 1.00 98.38 122 LEU A N 1
ATOM 968 C CA . LEU A 1 122 ? 2.328 -15.700 -4.334 1.00 98.38 122 LEU A CA 1
ATOM 969 C C . LEU A 1 122 ? 2.236 -17.077 -5.008 1.00 98.38 122 LEU A C 1
ATOM 971 O O . LEU A 1 122 ? 1.132 -17.516 -5.328 1.00 98.38 122 LEU A O 1
ATOM 975 N N . GLU A 1 123 ? 3.345 -17.803 -5.170 1.00 97.88 123 GLU A N 1
ATOM 976 C CA . GLU A 1 123 ? 3.309 -19.175 -5.669 1.00 97.88 123 GLU A CA 1
ATOM 977 C C . GLU A 1 123 ? 2.460 -20.066 -4.744 1.00 97.88 123 GLU A C 1
ATOM 979 O O . GLU A 1 123 ? 2.740 -20.239 -3.552 1.00 97.88 123 GLU A O 1
ATOM 984 N N . GLY A 1 124 ? 1.372 -20.610 -5.299 1.00 96.75 124 GLY A N 1
ATOM 985 C CA . GLY A 1 124 ? 0.418 -21.443 -4.565 1.00 96.75 124 GLY A CA 1
ATOM 986 C C . GLY A 1 124 ? -0.393 -20.703 -3.494 1.00 96.75 124 GLY A C 1
ATOM 987 O O . GLY A 1 124 ? -0.969 -21.360 -2.626 1.00 96.75 124 GLY A O 1
ATOM 988 N N . ARG A 1 125 ? -0.435 -19.361 -3.517 1.00 96.44 125 ARG A N 1
ATOM 989 C CA . ARG A 1 125 ? -1.168 -18.539 -2.541 1.00 96.44 125 ARG A CA 1
ATOM 990 C C . ARG A 1 125 ? -2.048 -17.501 -3.221 1.00 96.44 125 ARG A C 1
ATOM 992 O O . ARG A 1 125 ? -1.635 -16.829 -4.162 1.00 96.44 125 ARG A O 1
ATOM 999 N N . ASP A 1 126 ? -3.237 -17.295 -2.667 1.00 96.94 126 ASP A N 1
ATOM 1000 C CA . ASP A 1 126 ? -4.118 -16.233 -3.148 1.00 96.94 126 ASP A CA 1
ATOM 1001 C C . ASP A 1 126 ? -3.700 -14.848 -2.640 1.00 96.94 126 ASP A C 1
ATOM 1003 O O . ASP A 1 126 ? -3.879 -13.863 -3.363 1.00 96.94 126 ASP A O 1
ATOM 1007 N N . TYR A 1 127 ? -3.109 -14.785 -1.441 1.00 97.75 127 TYR A N 1
ATOM 1008 C CA . TYR A 1 127 ? -2.747 -13.554 -0.733 1.00 97.75 127 TYR A CA 1
ATOM 1009 C C . TYR A 1 127 ? -1.403 -13.665 -0.003 1.00 97.75 127 TYR A C 1
ATOM 1011 O O . TYR A 1 127 ? -0.908 -14.759 0.296 1.00 97.75 127 TYR A O 1
ATOM 1019 N N . LEU A 1 128 ? -0.813 -12.514 0.329 1.00 97.38 128 LEU A N 1
ATOM 1020 C CA . LEU A 1 128 ? 0.541 -12.420 0.886 1.00 97.38 128 LEU A CA 1
ATOM 1021 C C . LEU A 1 128 ? 0.679 -13.027 2.284 1.00 97.38 128 LEU A C 1
ATOM 1023 O O . LEU A 1 128 ? 1.785 -13.410 2.661 1.00 97.38 128 LEU A O 1
ATOM 1027 N N . ALA A 1 129 ? -0.408 -13.166 3.039 1.00 94.38 129 ALA A N 1
ATOM 1028 C CA . ALA A 1 129 ? -0.433 -13.809 4.354 1.00 94.38 129 ALA A CA 1
ATOM 1029 C C . ALA A 1 129 ? -1.314 -15.074 4.379 1.00 94.38 129 ALA A C 1
ATOM 1031 O O . ALA A 1 129 ? -1.822 -15.459 5.427 1.00 94.38 129 ALA A O 1
ATOM 1032 N N . GLY A 1 130 ? -1.495 -15.729 3.226 1.00 89.25 130 GLY A N 1
ATOM 1033 C CA . GLY A 1 130 ? -2.388 -16.881 3.070 1.00 89.25 130 GLY A CA 1
ATOM 1034 C C . GLY A 1 130 ? -3.817 -16.446 2.755 1.00 89.25 130 GLY A C 1
ATOM 1035 O O . GLY A 1 130 ? -4.304 -16.721 1.662 1.00 89.25 130 GLY A O 1
ATOM 1036 N N . GLU A 1 131 ? -4.442 -15.705 3.669 1.00 92.75 131 GLU A N 1
ATOM 1037 C CA . GLU A 1 131 ? -5.740 -15.048 3.465 1.00 92.75 131 GLU A CA 1
ATOM 1038 C C . GLU A 1 131 ? -5.576 -13.539 3.217 1.00 92.75 131 GLU A C 1
ATOM 1040 O O . GLU A 1 131 ? -4.504 -12.973 3.452 1.00 92.75 131 GLU A O 1
ATOM 1045 N N . PHE A 1 132 ? -6.636 -12.892 2.719 1.00 97.25 132 PHE A N 1
ATOM 1046 C CA . PHE A 1 132 ? -6.642 -11.451 2.467 1.00 97.25 132 PHE A CA 1
ATOM 1047 C C . PHE A 1 132 ? -6.393 -10.679 3.762 1.00 97.25 132 PHE A C 1
ATOM 1049 O O . PHE A 1 132 ? -7.078 -10.888 4.761 1.00 97.25 132 PHE A O 1
ATOM 1056 N N . SER A 1 133 ? -5.414 -9.780 3.737 1.00 98.06 133 SER A N 1
ATOM 1057 C CA . SER A 1 133 ? -4.888 -9.163 4.949 1.00 98.06 133 SER A CA 1
ATOM 1058 C C . SER A 1 133 ? -4.403 -7.729 4.727 1.00 98.06 133 SER A C 1
ATOM 1060 O O . SER A 1 133 ? -4.338 -7.222 3.603 1.00 98.06 133 SER A O 1
ATOM 1062 N N . LEU A 1 134 ? -3.979 -7.075 5.810 1.00 98.56 134 LEU A N 1
ATOM 1063 C CA . LEU A 1 134 ? -3.304 -5.779 5.747 1.00 98.56 134 LEU A CA 1
ATOM 1064 C C . LEU A 1 134 ? -2.021 -5.824 4.905 1.00 98.56 134 LEU A C 1
ATOM 1066 O O . LEU A 1 134 ? -1.653 -4.799 4.337 1.00 98.56 134 LEU A O 1
ATOM 1070 N N . ALA A 1 135 ? -1.370 -6.986 4.770 1.00 98.38 135 ALA A N 1
ATOM 1071 C CA . ALA A 1 135 ? -0.221 -7.142 3.881 1.00 98.38 135 ALA A CA 1
ATOM 1072 C C . ALA A 1 135 ? -0.591 -6.836 2.425 1.00 98.38 135 ALA A C 1
ATOM 1074 O O . ALA A 1 135 ? 0.157 -6.163 1.720 1.00 98.38 135 ALA A O 1
ATOM 1075 N N . ASP A 1 136 ? -1.761 -7.290 1.982 1.00 98.62 136 ASP A N 1
ATOM 1076 C CA . ASP A 1 136 ? -2.245 -7.061 0.626 1.00 98.62 136 ASP A CA 1
ATOM 1077 C C . ASP A 1 136 ? -2.689 -5.605 0.438 1.00 98.62 136 ASP A C 1
ATOM 1079 O O . ASP A 1 136 ? -2.315 -4.946 -0.534 1.00 98.62 136 ASP A O 1
ATOM 1083 N N . ILE A 1 137 ? -3.427 -5.070 1.416 1.00 98.38 137 ILE A N 1
ATOM 1084 C CA . ILE A 1 137 ? -3.918 -3.686 1.397 1.00 98.38 137 ILE A CA 1
ATOM 1085 C C . ILE A 1 137 ? -2.762 -2.675 1.381 1.00 98.38 137 ILE A C 1
ATOM 1087 O O . ILE A 1 137 ? -2.861 -1.656 0.697 1.00 98.38 137 ILE A O 1
ATOM 1091 N N . ALA A 1 138 ? -1.658 -2.961 2.077 1.00 98.25 138 ALA A N 1
ATOM 1092 C CA . ALA A 1 138 ? -0.474 -2.101 2.098 1.00 98.25 138 ALA A CA 1
ATOM 1093 C C . ALA A 1 138 ? 0.128 -1.884 0.695 1.00 98.25 138 ALA A C 1
ATOM 1095 O O . ALA A 1 138 ? 0.639 -0.806 0.397 1.00 98.25 138 ALA A O 1
ATOM 1096 N N . HIS A 1 139 ? 0.014 -2.872 -0.197 1.00 98.44 139 HIS A N 1
ATOM 1097 C CA . HIS A 1 139 ? 0.475 -2.754 -1.583 1.00 98.44 139 HIS A CA 1
ATOM 1098 C C . HIS A 1 139 ? -0.597 -2.180 -2.518 1.00 98.44 139 HIS A C 1
ATOM 1100 O O . HIS A 1 139 ? -0.272 -1.473 -3.477 1.00 98.44 139 HIS A O 1
ATOM 1106 N N . ALA A 1 140 ? -1.872 -2.467 -2.237 1.00 97.44 140 ALA A N 1
ATOM 1107 C CA . ALA A 1 140 ? -3.008 -2.172 -3.107 1.00 97.44 140 ALA A CA 1
ATOM 1108 C C . ALA A 1 140 ? -3.068 -0.702 -3.570 1.00 97.44 140 ALA A C 1
ATOM 1110 O O . ALA A 1 140 ? -3.286 -0.431 -4.752 1.00 97.44 140 ALA A O 1
ATOM 1111 N N . GLY A 1 141 ? -2.787 0.247 -2.667 1.00 91.00 141 GLY A N 1
ATOM 1112 C CA . GLY A 1 141 ? -2.828 1.689 -2.957 1.00 91.00 141 GLY A CA 1
ATOM 1113 C C . GLY A 1 141 ? -1.821 2.177 -4.009 1.00 91.00 141 GLY A C 1
ATOM 1114 O O . GLY A 1 141 ? -1.901 3.319 -4.456 1.00 91.00 141 GLY A O 1
ATOM 1115 N N . ASN A 1 142 ? -0.874 1.331 -4.422 1.00 95.38 142 ASN A N 1
ATOM 1116 C CA . ASN A 1 142 ? 0.115 1.658 -5.448 1.00 95.38 142 ASN A CA 1
ATOM 1117 C C . ASN A 1 142 ? 0.010 0.791 -6.708 1.00 95.38 142 ASN A C 1
ATOM 1119 O O . ASN A 1 142 ? 0.814 0.968 -7.623 1.00 95.38 142 ASN A O 1
ATOM 1123 N N . LEU A 1 143 ? -0.991 -0.093 -6.806 1.00 96.81 143 LEU A N 1
ATOM 1124 C CA . LEU A 1 143 ? -1.191 -0.899 -8.014 1.00 96.81 143 LEU A CA 1
ATOM 1125 C C . LEU A 1 143 ? -1.527 -0.035 -9.231 1.00 96.81 143 LEU A C 1
ATOM 1127 O O . LEU A 1 143 ? -1.028 -0.329 -10.309 1.00 96.81 143 LEU A O 1
ATOM 1131 N N . VAL A 1 144 ? -2.258 1.073 -9.054 1.00 95.50 144 VAL A N 1
ATOM 1132 C CA . VAL A 1 144 ? -2.530 2.033 -10.140 1.00 95.50 144 VAL A CA 1
ATOM 1133 C C . VAL A 1 144 ? -1.236 2.556 -10.774 1.00 95.50 144 VAL A C 1
ATOM 1135 O O . VAL A 1 144 ? -1.079 2.509 -11.987 1.00 95.50 144 VAL A O 1
ATOM 1138 N N . ARG A 1 145 ? -0.238 2.919 -9.957 1.00 96.50 145 ARG A N 1
ATOM 1139 C CA . ARG A 1 145 ? 1.076 3.376 -10.444 1.00 96.50 145 ARG A CA 1
ATOM 1140 C C . ARG A 1 145 ? 1.848 2.267 -11.146 1.00 96.50 145 ARG A C 1
ATOM 1142 O O . ARG A 1 145 ? 2.584 2.529 -12.093 1.00 96.50 145 ARG A O 1
ATOM 1149 N N . LEU A 1 146 ? 1.708 1.030 -10.670 1.00 98.00 146 LEU A N 1
ATOM 1150 C CA . LEU A 1 146 ? 2.324 -0.124 -11.315 1.00 98.00 146 LEU A CA 1
ATOM 1151 C C . LEU A 1 146 ? 1.682 -0.408 -12.684 1.00 98.00 146 LEU A C 1
ATOM 1153 O O . LEU A 1 146 ? 2.410 -0.690 -13.631 1.00 98.00 146 LEU A O 1
ATOM 1157 N N . ARG A 1 147 ? 0.354 -0.272 -12.809 1.00 96.88 147 ARG A N 1
ATOM 1158 C CA . ARG A 1 147 ? -0.367 -0.367 -14.090 1.00 96.88 147 ARG A CA 1
ATOM 1159 C C . ARG A 1 147 ? 0.065 0.722 -15.064 1.00 96.88 147 ARG A C 1
ATOM 1161 O O . ARG A 1 147 ? 0.405 0.410 -16.195 1.00 96.88 147 ARG A O 1
ATOM 1168 N N . GLU A 1 148 ? 0.168 1.969 -14.616 1.00 96.62 148 GLU A N 1
ATOM 1169 C CA . GLU A 1 148 ? 0.662 3.075 -15.450 1.00 96.62 148 GLU A CA 1
ATOM 1170 C C . GLU A 1 148 ? 2.099 2.839 -15.951 1.00 96.62 148 GLU A C 1
ATOM 1172 O O . GLU A 1 148 ? 2.457 3.214 -17.067 1.00 96.62 148 GLU A O 1
ATOM 1177 N N . LEU A 1 149 ? 2.961 2.226 -15.131 1.00 97.94 149 LEU A N 1
ATOM 1178 C CA . LEU A 1 149 ? 4.307 1.824 -15.553 1.00 97.94 149 LEU A CA 1
ATOM 1179 C C . LEU A 1 149 ? 4.274 0.697 -16.592 1.00 97.94 149 LEU A C 1
ATOM 1181 O O . LEU A 1 149 ? 5.064 0.730 -17.537 1.00 97.94 149 LEU A O 1
ATOM 1185 N N . GLU A 1 150 ? 3.364 -0.266 -16.436 1.00 97.75 150 GLU A N 1
ATOM 1186 C CA . GLU A 1 150 ? 3.127 -1.335 -17.412 1.00 97.75 150 GLU A CA 1
ATOM 1187 C C . GLU A 1 150 ? 2.639 -0.769 -18.754 1.00 97.75 150 GLU A C 1
ATOM 1189 O O . GLU A 1 150 ? 3.215 -1.062 -19.799 1.00 97.75 150 GLU A O 1
ATOM 1194 N N . GLU A 1 151 ? 1.646 0.119 -18.731 1.00 97.19 151 GLU A N 1
ATOM 1195 C CA . GLU A 1 151 ? 1.069 0.759 -19.920 1.00 97.19 151 GLU A CA 1
ATOM 1196 C C . GLU A 1 151 ? 2.077 1.630 -20.680 1.00 97.19 151 GLU A C 1
ATOM 1198 O O . GLU A 1 151 ? 2.067 1.665 -21.912 1.00 97.19 151 GLU A O 1
ATOM 1203 N N . ARG A 1 152 ? 2.982 2.308 -19.963 1.00 96.06 152 ARG A N 1
ATOM 1204 C CA . ARG A 1 152 ? 4.081 3.082 -20.566 1.00 96.06 152 ARG A CA 1
ATOM 1205 C C . ARG A 1 152 ? 5.216 2.209 -21.106 1.00 96.06 152 ARG A C 1
ATOM 1207 O O . ARG A 1 152 ? 6.088 2.726 -21.800 1.00 96.06 152 ARG A O 1
ATOM 1214 N N . GLY A 1 153 ? 5.222 0.911 -20.797 1.00 96.50 153 GLY A N 1
ATOM 1215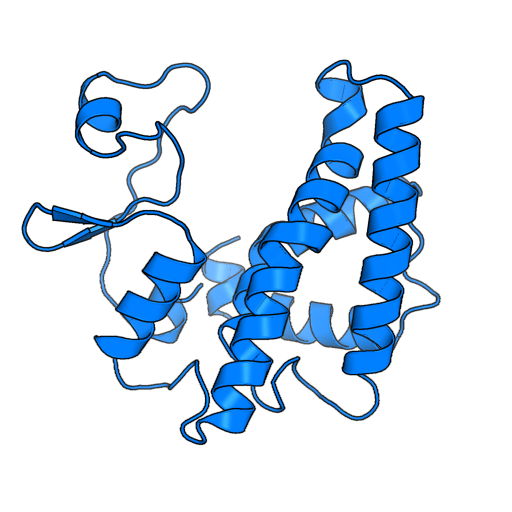 C CA . GLY A 1 153 ? 6.293 -0.016 -21.164 1.00 96.50 153 GLY A CA 1
ATOM 1216 C C . GLY A 1 153 ? 7.571 0.140 -20.332 1.00 96.50 153 GLY A C 1
ATOM 1217 O O . GLY A 1 153 ? 8.602 -0.417 -20.701 1.00 96.50 153 GLY A O 1
ATOM 1218 N N . ASP A 1 154 ? 7.519 0.876 -19.216 1.00 96.12 154 ASP A N 1
ATOM 1219 C CA . ASP A 1 154 ? 8.648 1.035 -18.289 1.00 96.12 154 ASP A CA 1
ATOM 1220 C C . ASP A 1 154 ? 8.898 -0.252 -17.477 1.00 96.12 154 ASP A C 1
ATOM 1222 O O . ASP A 1 154 ? 10.021 -0.528 -17.054 1.00 96.12 154 ASP A O 1
ATOM 1226 N N . VAL A 1 155 ? 7.850 -1.053 -17.254 1.00 97.19 155 VAL A N 1
ATOM 1227 C CA . VAL A 1 155 ? 7.887 -2.339 -16.544 1.00 97.19 155 VAL A CA 1
ATOM 1228 C C . VAL A 1 155 ? 7.057 -3.357 -17.328 1.00 97.19 155 VAL A C 1
ATOM 1230 O O . VAL A 1 155 ? 5.957 -3.044 -17.755 1.00 97.19 155 VAL A O 1
ATOM 1233 N N . SER A 1 156 ? 7.536 -4.592 -17.497 1.00 97.19 156 SER A N 1
ATOM 1234 C CA . SER A 1 156 ? 6.708 -5.688 -18.029 1.00 97.19 156 SER A CA 1
ATOM 1235 C C . SER A 1 156 ? 6.246 -6.591 -16.894 1.00 97.19 156 SER A C 1
ATOM 1237 O O . SER A 1 156 ? 7.083 -7.075 -16.130 1.00 97.19 156 SER A O 1
ATOM 1239 N N . LEU A 1 157 ? 4.935 -6.850 -16.800 1.00 97.69 157 LEU A N 1
ATOM 1240 C CA . LEU A 1 157 ? 4.393 -7.817 -15.841 1.00 97.69 157 LEU A CA 1
ATOM 1241 C C . LEU A 1 157 ? 4.166 -9.217 -16.441 1.00 97.69 157 LEU A C 1
ATOM 1243 O O . LEU A 1 157 ? 3.711 -10.116 -15.735 1.00 97.69 157 LEU A O 1
ATOM 1247 N N . GLU A 1 158 ? 4.486 -9.444 -17.721 1.00 96.50 158 GLU A N 1
ATOM 1248 C CA . GLU A 1 158 ? 4.203 -10.716 -18.413 1.00 96.50 158 GLU A CA 1
ATOM 1249 C C . GLU A 1 158 ? 4.843 -11.932 -17.726 1.00 96.50 158 GLU A C 1
ATOM 1251 O O . GLU A 1 158 ? 4.244 -13.006 -17.690 1.00 96.50 158 GLU A O 1
ATOM 1256 N N . GLY A 1 159 ? 6.029 -11.748 -17.140 1.00 96.50 159 GLY A N 1
ATOM 1257 C CA . GLY A 1 159 ? 6.762 -12.783 -16.407 1.00 96.50 159 GLY A CA 1
ATOM 1258 C C . GLY A 1 159 ? 6.282 -13.040 -14.975 1.00 96.50 159 GLY A C 1
ATOM 1259 O O . GLY A 1 159 ? 6.891 -13.862 -14.298 1.00 96.50 159 GLY A O 1
ATOM 1260 N N . TYR A 1 160 ? 5.230 -12.358 -14.510 1.00 98.44 160 TYR A N 1
ATOM 1261 C CA . TYR A 1 160 ? 4.748 -12.430 -13.126 1.00 98.44 160 TYR A CA 1
ATOM 1262 C C . TYR A 1 160 ? 3.262 -12.844 -13.061 1.00 98.44 160 TYR A C 1
ATOM 1264 O O . TYR A 1 160 ? 2.389 -12.039 -12.712 1.00 98.44 160 TYR A O 1
ATOM 1272 N N . PRO A 1 161 ? 2.914 -14.077 -13.480 1.00 98.62 161 PRO A N 1
ATOM 1273 C CA . PRO A 1 161 ? 1.525 -14.523 -13.553 1.00 98.62 161 PRO A CA 1
ATOM 1274 C C . PRO A 1 161 ? 0.823 -14.569 -12.188 1.00 98.62 161 PRO A C 1
ATOM 1276 O O . PRO A 1 161 ? -0.357 -14.211 -12.118 1.00 98.62 161 PRO A O 1
ATOM 1279 N N . ASN A 1 162 ? 1.511 -14.963 -11.109 1.00 98.75 162 ASN A N 1
ATOM 1280 C CA . ASN A 1 162 ? 0.906 -15.018 -9.775 1.00 98.75 162 ASN A CA 1
ATOM 1281 C C . ASN A 1 162 ? 0.628 -13.607 -9.244 1.00 98.75 162 ASN A C 1
ATOM 1283 O O . ASN A 1 162 ? -0.461 -13.343 -8.727 1.00 98.75 162 ASN A O 1
ATOM 1287 N N . LEU A 1 163 ? 1.566 -12.680 -9.452 1.00 98.62 163 LEU A N 1
ATOM 1288 C CA . LEU A 1 163 ? 1.408 -11.264 -9.137 1.00 98.62 163 LEU A CA 1
ATOM 1289 C C . LEU A 1 163 ? 0.239 -10.649 -9.906 1.00 98.62 163 LEU A C 1
ATOM 1291 O O . LEU A 1 163 ? -0.605 -9.990 -9.302 1.00 98.62 163 LEU A O 1
ATOM 1295 N N . ARG A 1 164 ? 0.127 -10.896 -11.216 1.00 98.62 164 ARG A N 1
ATOM 1296 C CA . ARG A 1 164 ? -0.989 -10.377 -12.026 1.00 98.62 164 ARG A CA 1
ATOM 1297 C C . ARG A 1 164 ? -2.338 -10.923 -11.563 1.00 98.62 164 ARG A C 1
ATOM 1299 O O . ARG A 1 164 ? -3.306 -10.165 -11.502 1.00 98.62 164 ARG A O 1
ATOM 1306 N N . ALA A 1 165 ? -2.406 -12.209 -11.219 1.00 98.62 165 ALA A N 1
ATOM 1307 C CA . ALA A 1 165 ? -3.619 -12.816 -1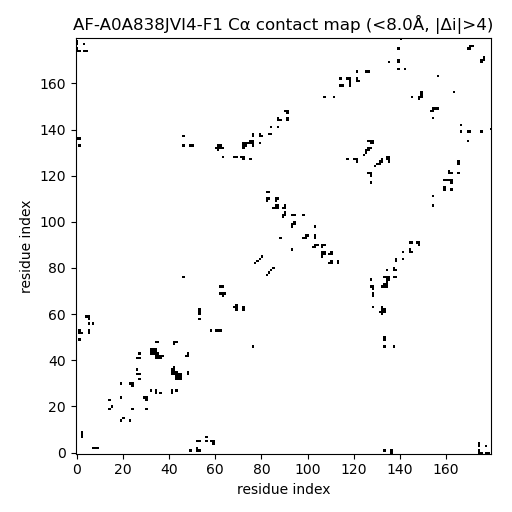0.677 1.00 98.62 165 ALA A CA 1
ATOM 1308 C C . ALA A 1 165 ? -4.000 -12.206 -9.317 1.00 98.62 165 ALA A C 1
ATOM 1310 O O . ALA A 1 165 ? -5.167 -11.888 -9.088 1.00 98.62 165 ALA A O 1
ATOM 1311 N N . TRP A 1 166 ? -3.020 -11.990 -8.437 1.00 98.75 166 TRP A N 1
ATOM 1312 C CA . TRP A 1 166 ? -3.215 -11.322 -7.150 1.00 98.75 166 TRP A CA 1
ATOM 1313 C C . TRP A 1 166 ? -3.675 -9.871 -7.307 1.00 98.75 166 TRP A C 1
ATOM 1315 O O . TRP A 1 166 ? -4.668 -9.496 -6.688 1.00 98.75 166 TRP A O 1
ATOM 1325 N N . MET A 1 167 ? -3.053 -9.086 -8.193 1.00 98.56 167 MET A N 1
ATOM 1326 C CA . MET A 1 167 ? -3.509 -7.727 -8.513 1.00 98.56 167 MET A CA 1
ATOM 1327 C C . MET A 1 167 ? -4.970 -7.728 -8.960 1.00 98.56 167 MET A C 1
ATOM 1329 O O . MET A 1 167 ? -5.768 -6.984 -8.402 1.00 98.56 167 MET A O 1
ATOM 1333 N N . GLY A 1 168 ? -5.346 -8.625 -9.879 1.00 98.31 168 GLY A N 1
ATOM 1334 C CA . GLY A 1 168 ? -6.730 -8.741 -10.343 1.00 98.31 168 GLY A CA 1
ATOM 1335 C C . GLY A 1 168 ? -7.714 -9.105 -9.224 1.00 98.31 168 GLY A C 1
ATOM 1336 O O . GLY A 1 168 ? -8.825 -8.576 -9.183 1.00 98.31 168 GLY A O 1
ATOM 1337 N N . ARG A 1 169 ? -7.310 -9.957 -8.269 1.00 98.44 169 ARG A N 1
ATOM 1338 C CA . ARG A 1 169 ? -8.114 -10.243 -7.068 1.00 98.44 169 ARG A CA 1
ATOM 1339 C C . ARG A 1 169 ? -8.304 -8.999 -6.204 1.00 98.44 169 ARG A C 1
ATOM 1341 O O . ARG A 1 169 ? -9.409 -8.802 -5.709 1.00 98.44 169 ARG A O 1
ATOM 1348 N N . LEU A 1 170 ? -7.260 -8.190 -6.009 1.00 98.38 170 LEU A N 1
ATOM 1349 C CA . LEU A 1 170 ? -7.330 -6.957 -5.216 1.00 98.38 170 LEU A CA 1
ATOM 1350 C C . LEU A 1 170 ? -8.181 -5.887 -5.899 1.00 98.38 170 LEU A C 1
ATOM 1352 O O . LEU A 1 170 ? -9.108 -5.375 -5.278 1.00 98.38 170 LEU A O 1
ATOM 1356 N N . GLU A 1 171 ? -7.923 -5.620 -7.177 1.00 97.62 171 GLU A N 1
ATOM 1357 C CA . GLU A 1 171 ? -8.668 -4.677 -8.023 1.00 97.62 171 GLU A CA 1
ATOM 1358 C C . GLU A 1 171 ? -10.158 -5.066 -8.130 1.00 97.62 171 GLU A C 1
ATOM 1360 O O . GLU A 1 171 ? -11.042 -4.216 -8.235 1.00 97.62 171 GLU A O 1
ATOM 1365 N N . GLY A 1 172 ? -10.461 -6.366 -8.048 1.00 97.38 172 GLY A N 1
ATOM 1366 C CA . GLY A 1 172 ? -11.822 -6.893 -8.064 1.00 97.38 172 GLY A CA 1
ATOM 1367 C C . GLY A 1 172 ? -12.634 -6.648 -6.788 1.00 97.38 172 GLY A C 1
ATOM 1368 O O . GLY A 1 172 ? -13.861 -6.778 -6.842 1.00 97.38 172 GLY A O 1
ATOM 1369 N N . ARG A 1 173 ? -12.005 -6.292 -5.658 1.00 97.50 173 ARG A N 1
ATOM 1370 C CA . ARG A 1 173 ? -12.702 -6.093 -4.374 1.00 97.50 173 ARG A CA 1
ATOM 1371 C C . ARG A 1 173 ? -13.504 -4.795 -4.370 1.00 97.50 173 ARG A C 1
ATOM 1373 O O . ARG A 1 173 ? -13.017 -3.754 -4.797 1.00 97.50 173 ARG A O 1
ATOM 1380 N N . GLU A 1 174 ? -14.697 -4.825 -3.782 1.00 97.56 174 GLU A N 1
ATOM 1381 C CA . GLU A 1 174 ? -15.532 -3.621 -3.639 1.00 97.56 174 GLU A CA 1
ATOM 1382 C C . GLU A 1 174 ? -14.839 -2.528 -2.813 1.00 97.56 174 GLU A C 1
ATOM 1384 O O . GLU A 1 174 ? -14.914 -1.353 -3.153 1.00 97.56 174 GLU A O 1
ATOM 1389 N N . SER A 1 175 ? -14.077 -2.908 -1.782 1.00 96.94 175 SER A N 1
ATOM 1390 C CA . SER A 1 175 ? -13.297 -1.967 -0.970 1.00 96.94 175 SER A CA 1
ATOM 1391 C C . SER A 1 175 ? -12.169 -1.274 -1.738 1.00 96.94 175 SER A C 1
ATOM 1393 O O . SER A 1 175 ? -11.775 -0.171 -1.353 1.00 96.94 175 SER A O 1
ATOM 1395 N N . TYR A 1 176 ? -11.631 -1.926 -2.779 1.00 97.38 176 TYR A N 1
ATOM 1396 C CA . TYR A 1 176 ? -10.638 -1.352 -3.681 1.00 97.38 176 TYR A CA 1
ATOM 1397 C C . TYR A 1 176 ? -11.320 -0.342 -4.591 1.00 97.38 176 TYR A C 1
ATOM 1399 O O . TYR A 1 176 ? -10.930 0.815 -4.605 1.00 97.38 176 TYR A O 1
ATOM 1407 N N . LYS A 1 177 ? -12.396 -0.757 -5.269 1.00 96.12 177 LYS A N 1
ATOM 1408 C CA . LYS A 1 177 ? -13.172 0.100 -6.179 1.00 96.12 177 LYS A CA 1
ATOM 1409 C C . LYS A 1 177 ? -13.745 1.336 -5.491 1.00 96.12 177 LYS A C 1
ATOM 1411 O O . LYS A 1 177 ? -13.800 2.388 -6.102 1.00 96.12 177 LYS A O 1
ATOM 1416 N N . ALA A 1 178 ? -14.170 1.212 -4.234 1.00 93.44 178 ALA A N 1
ATOM 1417 C CA . ALA A 1 178 ? -14.686 2.334 -3.454 1.00 93.44 178 ALA A CA 1
ATOM 1418 C C . ALA A 1 178 ? -13.591 3.317 -3.000 1.00 93.44 178 ALA A C 1
ATOM 1420 O O . ALA A 1 178 ? -13.907 4.439 -2.618 1.00 93.44 178 ALA A O 1
ATOM 1421 N N . ALA A 1 179 ? -12.325 2.889 -3.003 1.00 87.56 179 ALA A N 1
ATOM 1422 C CA . ALA A 1 179 ? -11.182 3.676 -2.545 1.00 87.56 179 ALA A CA 1
ATOM 1423 C C . ALA A 1 179 ? -10.249 4.144 -3.678 1.00 87.56 179 ALA A C 1
ATOM 1425 O O . ALA A 1 179 ? -9.283 4.848 -3.380 1.00 87.56 179 ALA A O 1
ATOM 1426 N N . ALA A 1 180 ? -10.487 3.692 -4.912 1.00 67.19 180 ALA A N 1
ATOM 1427 C CA . ALA A 1 180 ? -9.739 4.037 -6.120 1.00 67.19 180 ALA A CA 1
ATOM 1428 C C . ALA A 1 180 ? -10.381 5.239 -6.818 1.00 67.19 180 ALA A C 1
ATOM 1430 O O . ALA A 1 180 ? -9.608 6.096 -7.296 1.00 67.19 180 ALA A O 1
#

Solvent-accessible surface area (backbone atoms only — not comparable to full-atom values): 10212 Å² total; per-residue (Å²): 71,67,53,55,64,42,69,53,90,84,84,88,80,89,74,55,84,91,66,69,50,74,69,56,45,72,60,25,86,84,70,58,79,62,66,48,75,56,100,86,44,67,43,56,55,61,73,55,42,50,48,52,51,41,68,72,39,63,55,67,60,38,64,58,84,52,70,66,55,28,48,50,22,48,53,43,31,48,42,20,65,74,42,42,47,57,14,44,49,38,47,57,47,21,71,85,70,67,50,54,69,68,62,31,51,54,17,46,54,49,29,54,54,46,53,51,53,46,24,62,60,22,60,97,37,76,25,78,56,60,51,78,29,51,26,46,57,54,43,54,85,49,46,66,47,51,48,53,30,39,76,71,64,78,40,82,62,84,90,29,63,47,40,54,53,35,48,52,57,51,65,66,33,67,34,40,61,76,63,108

Radius of gyration: 17.01 Å; Cα contacts (8 Å, |Δi|>4): 201; chains: 1; bounding box: 39×47×41 Å

pLDDT: mean 95.85, std 3.47, range [67.19, 98.75]

Foldseek 3Di:
DLCVQLVHDDDDDDADLVDGDPVCCVQPVPSDDDWDADPNHIDDDPLRVSVVSCVVRVPPHQADPPPVLNVQLVVLLVCLVPQQVVLLVCLQCVVVVVHDPVSNVVSLVSNVVSLVVVLVCLVVALDNSNDHHVSLVSNLVRVVSVVSCCVVVVDPCPVRVSVVNSNCVSCPDPVSVVVD

Secondary structure (DSSP, 8-state):
-HHHHTT---------SSS--HHHHHH-TT--S-EEEETTEEEESHHHHHHHHHHHS-SS-SS-SSHHHHHHHHHHHHHIIIIIHHHHHHHHHTTTTT--HHHHHHHHHHHHHHHHHHHHHTTT-SBTBBBS-HHHHHHHTTHHHHHHHHHTTSS--TT-HHHHHHHHHHHTSHHHHTT-

Mean predicted aligned error: 2.93 Å

Sequence (180 aa):
MVLHEKGLDFETHEVDLGNKSEEFLKISPTGKVPVIVVDGDSLYESNVVNQFLDEVAKEPRLLPEDPKERAYARIWMACADDNFYPAVFVASVGRERGFSEERISEALEKLKTTLANLEERLEGRDYLAGEFSLADIAHAGNLVRLRELEERGDVSLEGYPNLRAWMGRLEGRESYKAAA

Nearest PDB structures (foldseek):
  8jzk-assembly1_A-2  TM=8.840E-01  e=1.024E-08  Salix lindleyana
  4hoj-assembly1_A-2  TM=8.761E-01  e=4.436E-08  Neisseria gonorrhoeae
  1pn9-assembly1_B  TM=8.426E-01  e=4.436E-08  Anopheles gambiae
  8z3b-assembly1_A  TM=8.380E-01  e=3.899E-07  Plutella xylostella
  5zwp-assembly1_B  TM=8.551E-01  e=6.463E-07  Musca domestica